Protein AF-A0A1I8CRT1-F1 (afdb_monomer_lite)

Secondary structure (DSSP, 8-state):
-----STHHHHHHHHHHHHTS-S----GGGHHHHHHHHHHHHHHHHHHHHHHHHHHHHHHHHHTSHHHHTS---HHHHHHHHHHHHHHHHHHHHHHHHHHT-HHHHHHHHHHHHHHHHHHHHHHHHHHHHHHHHTT-TT-S-SSTTHHHHHHHHHHHHHHHHHHHHHHHHHHHHHHHHHHHHHHHHHHHHHHHHHHH-S-----S--SSS----

Radius of gyration: 24.64 Å; chains: 1; bounding box: 60×42×70 Å

Structure (mmCIF, N/CA/C/O backbone):
data_AF-A0A1I8CRT1-F1
#
_entry.id   AF-A0A1I8CRT1-F1
#
loop_
_atom_site.group_PDB
_atom_site.id
_atom_site.type_symbol
_atom_site.label_atom_id
_atom_site.label_alt_id
_atom_site.label_comp_id
_atom_site.label_asym_id
_atom_site.label_entity_id
_atom_site.label_seq_id
_atom_site.pdbx_PDB_ins_code
_atom_site.Cartn_x
_atom_site.Cartn_y
_atom_site.Cartn_z
_atom_site.occupancy
_atom_site.B_iso_or_equiv
_atom_site.auth_seq_id
_atom_site.auth_comp_id
_atom_site.auth_asym_id
_atom_site.auth_atom_id
_atom_site.pdbx_PDB_model_num
ATOM 1 N N . MET A 1 1 ? 36.245 15.015 -8.652 1.00 29.27 1 MET A N 1
ATOM 2 C CA . MET A 1 1 ? 36.338 14.157 -7.452 1.00 29.27 1 MET A CA 1
ATOM 3 C C . MET A 1 1 ? 34.921 13.950 -6.938 1.00 29.27 1 MET A C 1
ATOM 5 O O . MET A 1 1 ? 34.422 14.784 -6.200 1.00 29.27 1 MET A O 1
ATOM 9 N N . TYR A 1 2 ? 34.223 12.929 -7.444 1.00 25.77 2 TYR A N 1
ATOM 10 C CA . TYR A 1 2 ? 32.850 12.626 -7.033 1.00 25.77 2 TYR A CA 1
ATOM 11 C C . TYR A 1 2 ? 32.890 11.513 -5.995 1.00 25.77 2 TYR A C 1
ATOM 13 O O . TYR A 1 2 ? 33.280 10.384 -6.282 1.00 25.77 2 TYR A O 1
ATOM 21 N N . ILE A 1 3 ? 32.545 11.889 -4.770 1.00 28.19 3 ILE A N 1
ATOM 22 C CA . ILE A 1 3 ? 32.388 10.999 -3.629 1.00 28.19 3 ILE A CA 1
ATOM 23 C C . ILE A 1 3 ? 31.093 10.217 -3.865 1.00 28.19 3 ILE A C 1
ATOM 25 O O . ILE A 1 3 ? 30.014 10.802 -3.870 1.00 28.19 3 ILE A O 1
ATOM 29 N N . TYR A 1 4 ? 31.204 8.908 -4.081 1.00 29.92 4 TYR A N 1
ATOM 30 C CA . TYR A 1 4 ? 30.101 7.960 -3.934 1.00 29.92 4 TYR A CA 1
ATOM 31 C C . TYR A 1 4 ? 30.079 7.485 -2.477 1.00 29.92 4 TYR A C 1
ATOM 33 O O . TYR A 1 4 ? 31.014 6.790 -2.077 1.00 29.92 4 TYR A O 1
ATOM 41 N N . PRO A 1 5 ? 29.035 7.767 -1.680 1.00 37.03 5 PRO A N 1
ATOM 42 C CA . PRO A 1 5 ? 28.801 7.011 -0.466 1.00 37.03 5 PRO A CA 1
ATOM 43 C C . PRO A 1 5 ? 27.551 6.127 -0.607 1.00 37.03 5 PRO A C 1
ATOM 45 O O . PRO A 1 5 ? 26.499 6.553 -1.075 1.00 37.03 5 PRO A O 1
ATOM 48 N N . SER A 1 6 ? 27.663 4.891 -0.116 1.00 36.97 6 SER A N 1
ATOM 49 C CA . SER A 1 6 ? 26.568 4.045 0.405 1.00 36.97 6 SER A CA 1
ATOM 50 C C . SER A 1 6 ? 25.668 3.202 -0.524 1.00 36.97 6 SER A C 1
ATOM 52 O O . SER A 1 6 ? 24.830 2.471 -0.004 1.00 36.97 6 SER A O 1
ATOM 54 N N . SER A 1 7 ? 25.864 3.158 -1.849 1.00 45.03 7 SER A N 1
ATOM 55 C CA . SER A 1 7 ? 25.014 2.327 -2.748 1.00 45.03 7 SER A CA 1
ATOM 56 C C . SER A 1 7 ? 25.369 0.824 -2.797 1.00 45.03 7 SER A C 1
ATOM 58 O O . SER A 1 7 ? 24.650 0.021 -3.391 1.00 45.03 7 SER A O 1
ATOM 60 N N . ASN A 1 8 ? 26.464 0.390 -2.165 1.00 45.38 8 ASN A N 1
ATOM 61 C CA . ASN A 1 8 ? 26.972 -0.971 -2.384 1.00 45.38 8 ASN A CA 1
ATOM 62 C C . ASN A 1 8 ? 26.044 -2.079 -1.873 1.00 45.38 8 ASN A C 1
ATOM 64 O O . ASN A 1 8 ? 26.021 -3.138 -2.482 1.00 45.38 8 ASN A O 1
ATOM 68 N N . TYR A 1 9 ? 25.233 -1.855 -0.836 1.00 46.22 9 TYR A N 1
ATOM 69 C CA . TYR A 1 9 ? 24.324 -2.895 -0.331 1.00 46.22 9 TYR A CA 1
ATOM 70 C C . TYR A 1 9 ? 23.076 -3.070 -1.196 1.00 46.22 9 TYR A C 1
ATOM 72 O O . TYR A 1 9 ? 22.629 -4.195 -1.398 1.00 46.22 9 TYR A O 1
ATOM 80 N N . ALA A 1 10 ? 22.543 -1.978 -1.753 1.00 44.28 10 ALA A N 1
ATOM 81 C CA . ALA A 1 10 ? 21.442 -2.048 -2.710 1.00 44.28 10 ALA A CA 1
ATOM 82 C C . ALA A 1 10 ? 21.916 -2.696 -4.015 1.00 44.28 10 ALA A C 1
ATOM 84 O O . ALA A 1 10 ? 21.239 -3.572 -4.544 1.00 44.28 10 ALA A O 1
ATOM 85 N N . LEU A 1 11 ? 23.116 -2.333 -4.485 1.00 46.12 11 LEU A N 1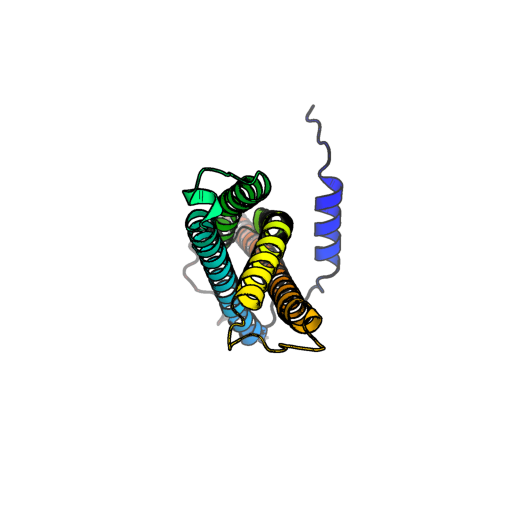
ATOM 86 C CA . LEU A 1 11 ? 23.714 -2.936 -5.671 1.00 46.12 11 LEU A CA 1
ATOM 87 C C . LEU A 1 11 ? 24.038 -4.421 -5.450 1.00 46.12 11 LEU A C 1
ATOM 89 O O . LEU A 1 11 ? 23.746 -5.222 -6.325 1.00 46.12 11 LEU A O 1
ATOM 93 N N . LEU A 1 12 ? 24.566 -4.813 -4.283 1.00 43.12 12 LEU A N 1
ATOM 94 C CA . LEU A 1 12 ? 24.812 -6.221 -3.941 1.00 43.12 12 LEU A CA 1
ATOM 95 C C . LEU A 1 12 ? 23.521 -7.020 -3.787 1.00 43.12 12 LEU A C 1
ATOM 97 O O . LEU A 1 12 ? 23.471 -8.153 -4.247 1.00 43.12 12 LEU A O 1
ATOM 101 N N . PHE A 1 13 ? 22.475 -6.451 -3.184 1.00 51.22 13 PHE A N 1
ATOM 102 C CA . PHE A 1 13 ? 21.172 -7.108 -3.102 1.00 51.22 13 PHE A CA 1
ATOM 103 C C . PHE A 1 13 ? 20.556 -7.276 -4.495 1.00 51.22 13 PHE A C 1
ATOM 105 O O . PHE A 1 13 ? 20.088 -8.361 -4.825 1.00 51.22 13 PHE A O 1
ATOM 112 N N . HIS A 1 14 ? 20.638 -6.251 -5.350 1.00 47.16 14 HIS A N 1
ATOM 113 C CA . HIS A 1 14 ? 20.218 -6.332 -6.749 1.00 47.16 14 HIS A CA 1
ATOM 114 C C . HIS A 1 14 ? 21.045 -7.348 -7.546 1.00 47.16 14 HIS A C 1
ATOM 116 O O . HIS A 1 14 ? 20.462 -8.137 -8.282 1.00 47.16 14 HIS A O 1
ATOM 122 N N . LEU A 1 15 ? 22.369 -7.380 -7.372 1.00 44.66 15 LEU A N 1
ATOM 123 C CA . LEU A 1 15 ? 23.277 -8.320 -8.038 1.00 44.66 15 LEU A CA 1
ATOM 124 C C . LEU A 1 15 ? 23.093 -9.760 -7.546 1.00 44.66 15 LEU A C 1
ATOM 126 O O . LEU A 1 15 ? 23.184 -10.679 -8.349 1.00 44.66 15 LEU A O 1
ATOM 130 N N . TYR A 1 16 ? 22.792 -9.964 -6.262 1.00 47.53 16 TYR A N 1
ATOM 131 C CA . TYR A 1 16 ? 22.467 -11.274 -5.695 1.00 47.53 16 TYR A CA 1
ATOM 132 C C . TYR A 1 16 ? 21.093 -11.770 -6.170 1.00 47.53 16 TYR A C 1
ATOM 134 O O . TYR A 1 16 ? 20.922 -12.945 -6.487 1.00 47.53 16 TYR A O 1
ATOM 142 N N . LEU A 1 17 ? 20.113 -10.868 -6.300 1.00 49.22 17 LEU A N 1
ATOM 143 C CA . LEU A 1 17 ? 18.826 -11.198 -6.913 1.00 49.22 17 LEU A CA 1
ATOM 144 C C . LEU A 1 17 ? 19.001 -11.552 -8.400 1.00 49.22 17 LEU A C 1
ATOM 146 O O . LEU A 1 17 ? 18.435 -12.541 -8.861 1.00 49.22 17 LEU A O 1
ATOM 150 N N . LEU A 1 18 ? 19.815 -10.779 -9.127 1.00 47.22 18 LEU A N 1
ATOM 151 C CA . LEU A 1 18 ? 20.149 -10.984 -10.541 1.00 47.22 18 LEU A CA 1
ATOM 152 C C . LEU A 1 18 ? 20.939 -12.276 -10.779 1.00 47.22 18 LEU A C 1
ATOM 154 O O . LEU A 1 18 ? 20.658 -12.971 -11.747 1.00 47.22 18 LEU A O 1
ATOM 158 N N . SER A 1 19 ? 21.872 -12.646 -9.898 1.00 43.72 19 SER A N 1
ATOM 159 C CA . SER A 1 19 ? 22.638 -13.895 -10.025 1.00 43.72 19 SER A CA 1
ATOM 160 C C . SER A 1 19 ? 21.815 -15.146 -9.705 1.00 43.72 19 SER A C 1
ATOM 162 O O . SER A 1 19 ? 22.172 -16.243 -10.132 1.00 43.72 19 SER A O 1
ATOM 164 N N . SER A 1 20 ? 20.695 -14.990 -8.990 1.00 42.91 20 SER A N 1
ATOM 165 C CA . SER A 1 20 ? 19.732 -16.067 -8.727 1.00 42.91 20 SER A CA 1
ATOM 166 C C . SER A 1 20 ? 18.713 -16.284 -9.853 1.00 42.91 20 SER A C 1
ATOM 168 O O . SER A 1 20 ? 17.964 -17.262 -9.818 1.00 42.91 20 SER A O 1
ATOM 170 N N . LEU A 1 21 ? 18.666 -15.396 -10.854 1.00 44.34 21 LEU A N 1
ATOM 171 C CA . LEU A 1 21 ? 17.813 -15.552 -12.029 1.00 44.34 21 LEU A CA 1
ATOM 172 C C . LEU A 1 21 ? 18.531 -16.462 -13.040 1.00 44.34 21 LEU A C 1
ATOM 174 O O . LEU A 1 21 ? 19.519 -16.041 -13.639 1.00 44.34 21 LEU A O 1
ATOM 178 N N . PRO A 1 22 ? 18.082 -17.714 -13.254 1.00 39.41 22 PRO A N 1
ATOM 179 C CA . PRO A 1 22 ? 18.688 -18.569 -14.266 1.00 39.41 22 PRO A CA 1
ATOM 180 C C . PRO A 1 22 ? 18.579 -17.906 -15.648 1.00 39.41 22 PRO A C 1
ATOM 182 O O . PRO A 1 22 ? 17.508 -17.422 -16.012 1.00 39.41 22 PRO A O 1
ATOM 185 N N . ASN A 1 23 ? 19.682 -17.943 -16.409 1.00 42.12 23 ASN A N 1
ATOM 186 C CA . ASN A 1 23 ? 19.927 -17.409 -17.766 1.00 42.12 23 ASN A CA 1
ATOM 187 C C . ASN A 1 23 ? 18.976 -17.920 -18.886 1.00 42.12 23 ASN A C 1
ATOM 189 O O . ASN A 1 23 ? 19.380 -18.092 -20.032 1.00 42.12 23 ASN A O 1
ATOM 193 N N . ARG A 1 24 ? 17.704 -18.199 -18.595 1.00 42.28 24 ARG A N 1
ATOM 194 C CA . ARG A 1 24 ? 16.663 -18.556 -19.571 1.00 42.28 24 ARG A CA 1
ATOM 195 C C . ARG A 1 24 ? 15.579 -17.490 -19.562 1.00 42.28 24 ARG A C 1
ATOM 197 O O . ARG A 1 24 ? 14.461 -17.700 -19.092 1.00 42.28 24 ARG A O 1
ATOM 204 N N . VAL A 1 25 ? 15.941 -16.313 -20.049 1.00 48.41 25 VAL A N 1
ATOM 205 C CA . VAL A 1 25 ? 15.022 -15.192 -20.208 1.00 48.41 25 VAL A CA 1
ATOM 206 C C . VAL A 1 25 ? 14.430 -15.295 -21.615 1.00 48.41 25 VAL A C 1
ATOM 208 O O . VAL A 1 25 ? 15.125 -15.095 -22.598 1.00 48.41 25 VAL A O 1
ATOM 211 N N . PHE A 1 26 ? 13.143 -15.650 -21.670 1.00 43.75 26 PHE A N 1
ATOM 212 C CA . PHE A 1 26 ? 12.267 -15.733 -22.853 1.00 43.75 26 PHE A CA 1
ATOM 213 C C . PHE A 1 26 ? 12.244 -17.042 -23.666 1.00 43.75 26 PHE A C 1
ATOM 215 O O . PHE A 1 26 ? 12.871 -17.182 -24.706 1.00 43.75 26 PHE A O 1
ATOM 222 N N . ASP A 1 27 ? 11.405 -17.982 -23.205 1.00 37.97 27 ASP A N 1
ATOM 223 C CA . ASP A 1 27 ? 10.897 -19.125 -23.979 1.00 37.97 27 ASP A CA 1
ATOM 224 C C . ASP A 1 27 ? 9.387 -18.930 -24.240 1.00 37.97 27 ASP A C 1
ATOM 226 O O . ASP A 1 27 ? 8.619 -18.651 -23.319 1.00 37.97 27 ASP A O 1
ATOM 230 N N . SER A 1 28 ? 8.950 -19.094 -25.490 1.00 37.28 28 SER A N 1
ATOM 231 C CA . SER A 1 28 ? 7.583 -18.889 -26.016 1.00 37.28 28 SER A CA 1
ATOM 232 C C . SER A 1 28 ? 6.450 -19.648 -25.292 1.00 37.28 28 SER A C 1
ATOM 234 O O . SER A 1 28 ? 5.273 -19.332 -25.461 1.00 37.28 28 SER A O 1
ATOM 236 N N . ARG A 1 29 ? 6.769 -20.571 -24.373 1.00 42.97 29 ARG A N 1
ATOM 237 C CA . ARG A 1 29 ? 5.817 -21.127 -23.381 1.00 42.97 29 ARG A CA 1
ATOM 238 C C . ARG A 1 29 ? 5.317 -20.088 -22.350 1.00 42.97 29 ARG A C 1
ATOM 240 O O . ARG A 1 29 ? 4.439 -20.380 -21.534 1.00 42.97 29 ARG A O 1
ATOM 247 N N . GLN A 1 30 ? 5.841 -18.863 -22.399 1.00 43.78 30 GLN A N 1
ATOM 248 C CA . GLN A 1 30 ? 5.571 -17.716 -21.526 1.00 43.78 30 GLN A CA 1
ATOM 249 C C . GLN A 1 30 ? 4.219 -17.000 -21.692 1.00 43.78 30 GLN A C 1
ATOM 251 O O . GLN A 1 30 ? 3.974 -16.030 -20.969 1.00 43.78 30 GLN A O 1
ATOM 256 N N . HIS A 1 31 ? 3.275 -17.488 -22.503 1.00 35.19 31 HIS A N 1
ATOM 257 C CA . HIS A 1 31 ? 1.899 -16.960 -22.459 1.00 35.19 31 HIS A CA 1
ATOM 258 C C . HIS A 1 31 ? 1.262 -17.057 -21.053 1.00 35.19 31 HIS A C 1
ATOM 260 O O . HIS A 1 31 ? 0.459 -16.202 -20.681 1.00 35.19 31 HIS A O 1
ATOM 266 N N . ARG A 1 32 ? 1.699 -18.010 -20.210 1.00 39.03 32 ARG A N 1
ATOM 267 C CA . ARG A 1 32 ? 1.311 -18.079 -18.783 1.00 39.03 32 ARG A CA 1
ATOM 268 C C . ARG A 1 32 ? 1.973 -17.003 -17.913 1.00 39.03 32 ARG A C 1
ATOM 270 O O . ARG A 1 32 ? 1.379 -16.575 -16.926 1.00 39.03 32 ARG A O 1
ATOM 277 N N . CYS A 1 33 ? 3.172 -16.537 -18.275 1.00 46.66 33 CYS A N 1
ATOM 278 C CA . CYS A 1 33 ? 3.835 -15.436 -17.578 1.00 46.66 33 CYS A CA 1
ATOM 279 C C . CYS A 1 33 ? 3.100 -14.123 -17.824 1.00 46.66 33 CYS A C 1
ATOM 281 O O . CYS A 1 33 ? 2.793 -13.468 -16.841 1.00 46.66 33 CYS A O 1
ATOM 283 N N . CYS A 1 34 ? 2.728 -13.788 -19.068 1.00 46.06 34 CYS A N 1
ATOM 284 C CA . CYS A 1 34 ? 1.966 -12.570 -19.386 1.00 46.06 34 CYS A CA 1
ATOM 285 C C . CYS A 1 34 ? 0.591 -12.519 -18.695 1.00 46.06 34 CYS A C 1
ATOM 287 O O . CYS A 1 34 ? 0.170 -11.455 -18.244 1.00 46.06 34 CYS A O 1
ATOM 289 N N . PHE A 1 35 ? -0.088 -13.663 -18.549 1.00 47.81 35 PHE A N 1
ATOM 290 C CA . PHE A 1 35 ? -1.368 -13.734 -17.837 1.00 47.81 35 PHE A CA 1
ATOM 291 C C . PHE A 1 35 ? -1.193 -13.518 -16.328 1.00 47.81 35 PHE A C 1
ATOM 293 O O . PHE A 1 35 ? -1.848 -12.653 -15.752 1.00 47.81 35 PHE A O 1
ATOM 300 N N . ASN A 1 36 ? -0.219 -14.198 -15.708 1.00 53.72 36 ASN A N 1
ATOM 301 C CA . ASN A 1 36 ? 0.180 -13.937 -14.318 1.00 53.72 36 ASN A CA 1
ATOM 302 C C . ASN A 1 36 ? 0.656 -12.492 -14.105 1.00 53.72 36 ASN A C 1
ATOM 304 O O . ASN A 1 36 ? 0.608 -11.982 -12.990 1.00 53.72 36 ASN A O 1
ATOM 308 N N . LEU A 1 37 ? 1.109 -11.830 -15.166 1.00 53.50 37 LEU A N 1
ATOM 309 C CA . LEU A 1 37 ? 1.663 -10.491 -15.133 1.00 53.50 37 LEU A CA 1
ATOM 310 C C . LEU A 1 37 ? 0.615 -9.385 -15.120 1.00 53.50 37 LEU A C 1
ATOM 312 O O . LEU A 1 37 ? 0.663 -8.478 -14.290 1.00 53.50 37 LEU A O 1
ATOM 316 N N . ILE A 1 38 ? -0.334 -9.475 -16.053 1.00 59.19 38 ILE A N 1
ATOM 317 C CA . ILE A 1 38 ? -1.521 -8.628 -16.084 1.00 59.19 38 ILE A CA 1
ATOM 318 C C . ILE A 1 38 ? -2.261 -8.824 -14.761 1.00 59.19 38 ILE A C 1
ATOM 320 O O . ILE A 1 38 ? -2.653 -7.848 -14.133 1.00 59.19 38 ILE A O 1
ATOM 324 N N . HIS A 1 39 ? -2.314 -10.060 -14.263 1.00 65.56 39 HIS A N 1
ATOM 325 C CA . HIS A 1 39 ? -2.902 -10.382 -12.972 1.00 65.56 39 HIS A CA 1
ATOM 326 C C . HIS A 1 39 ? -2.120 -9.819 -11.774 1.00 65.56 39 HIS A C 1
ATOM 328 O O . HIS A 1 39 ? -2.737 -9.333 -10.834 1.00 65.56 39 HIS A O 1
ATOM 334 N N . ALA A 1 40 ? -0.783 -9.827 -11.785 1.00 65.12 40 ALA A N 1
ATOM 335 C CA . ALA A 1 40 ? 0.023 -9.247 -10.706 1.00 65.12 40 ALA A CA 1
ATOM 336 C C . ALA A 1 40 ? -0.066 -7.715 -10.687 1.00 65.12 40 ALA A C 1
ATOM 338 O O . ALA A 1 40 ? -0.217 -7.121 -9.622 1.00 65.12 40 ALA A O 1
ATOM 339 N N . LYS A 1 41 ? -0.046 -7.069 -11.861 1.00 72.19 41 LYS A N 1
ATOM 340 C CA . LYS A 1 41 ? -0.211 -5.615 -11.979 1.00 72.19 41 LYS A CA 1
ATOM 341 C C . LYS A 1 41 ? -1.624 -5.186 -11.588 1.00 72.19 41 LYS A C 1
ATOM 343 O O . LYS A 1 41 ? -1.758 -4.300 -10.753 1.00 72.19 41 LYS A O 1
ATOM 348 N N . ILE A 1 42 ? -2.662 -5.817 -12.145 1.00 76.00 42 ILE A N 1
ATOM 349 C CA . ILE A 1 42 ? -4.063 -5.557 -11.770 1.00 76.00 42 ILE A CA 1
ATOM 350 C C . ILE A 1 42 ? -4.265 -5.858 -10.287 1.00 76.00 42 ILE A C 1
ATOM 352 O O . ILE A 1 42 ? -4.830 -5.034 -9.580 1.00 76.00 42 ILE A O 1
ATOM 356 N N . GLY A 1 43 ? -3.745 -6.984 -9.799 1.00 72.75 43 GLY A N 1
ATOM 357 C CA . GLY A 1 43 ? -3.817 -7.373 -8.395 1.00 72.75 43 GLY A CA 1
ATOM 358 C C . GLY A 1 43 ? -3.189 -6.331 -7.479 1.00 72.75 43 GLY A C 1
ATOM 359 O O . GLY A 1 43 ? -3.814 -5.918 -6.513 1.00 72.75 43 GLY A O 1
ATOM 360 N N . LEU A 1 44 ? -2.005 -5.819 -7.816 1.00 77.19 44 LEU A N 1
ATOM 361 C CA . LEU A 1 44 ? -1.343 -4.797 -7.014 1.00 77.19 44 LEU A CA 1
ATOM 362 C C . LEU A 1 44 ? -2.025 -3.420 -7.122 1.00 77.19 44 LEU A C 1
ATOM 364 O O . LEU A 1 44 ? -2.066 -2.690 -6.135 1.00 77.19 44 LEU A O 1
ATOM 368 N N . PHE A 1 45 ? -2.625 -3.090 -8.271 1.00 80.44 45 PHE A N 1
ATOM 369 C CA . PHE A 1 45 ? -3.520 -1.935 -8.413 1.00 80.44 45 PHE A CA 1
ATOM 370 C C . PHE A 1 45 ? -4.748 -2.068 -7.502 1.00 80.44 45 PHE A C 1
ATOM 372 O O . PHE A 1 45 ? -5.071 -1.129 -6.782 1.00 80.44 45 PHE A O 1
ATOM 379 N N . VAL A 1 46 ? -5.398 -3.236 -7.488 1.00 79.56 46 VAL A N 1
ATOM 380 C CA . VAL A 1 46 ? -6.538 -3.537 -6.610 1.00 79.56 46 VAL A CA 1
ATOM 381 C C . VAL A 1 46 ? -6.119 -3.472 -5.143 1.00 79.56 46 VAL A C 1
ATOM 383 O O . VAL A 1 46 ? -6.803 -2.826 -4.357 1.00 79.56 46 VAL A O 1
ATOM 386 N N . CYS A 1 47 ? -4.976 -4.053 -4.767 1.00 80.12 47 CYS A N 1
ATOM 387 C CA . CYS A 1 47 ? -4.439 -3.947 -3.410 1.00 80.12 47 CYS A CA 1
ATOM 388 C C . CYS A 1 47 ? -4.169 -2.490 -3.016 1.00 80.12 47 CYS A C 1
ATOM 390 O O . CYS A 1 47 ? -4.537 -2.083 -1.919 1.00 80.12 47 CYS A O 1
ATOM 392 N N . GLY A 1 48 ? -3.582 -1.687 -3.908 1.00 80.06 48 GLY A N 1
ATOM 393 C CA . GLY A 1 48 ? -3.417 -0.247 -3.698 1.00 80.06 48 GLY A CA 1
ATOM 394 C C . GLY A 1 48 ? -4.753 0.467 -3.480 1.00 80.06 48 GLY A C 1
ATOM 395 O O . GLY A 1 48 ? -4.855 1.310 -2.590 1.00 80.06 48 GLY A O 1
ATOM 396 N N . THR A 1 49 ? -5.794 0.072 -4.219 1.00 81.19 49 THR A N 1
ATOM 397 C CA . THR A 1 49 ? -7.142 0.648 -4.093 1.00 81.19 49 THR A CA 1
ATOM 398 C C . THR A 1 49 ? -7.759 0.281 -2.757 1.00 81.19 49 THR A C 1
ATOM 400 O O . THR A 1 49 ? -8.332 1.140 -2.092 1.00 81.19 49 THR A O 1
ATOM 403 N N . LEU A 1 50 ? -7.622 -0.974 -2.335 1.00 82.06 50 LEU A N 1
ATOM 404 C CA . LEU A 1 50 ? -8.108 -1.441 -1.040 1.00 82.06 50 LEU A CA 1
ATOM 405 C C . LEU A 1 50 ? -7.391 -0.732 0.112 1.00 82.06 50 LEU A C 1
ATOM 407 O O . LEU A 1 50 ? -8.058 -0.270 1.032 1.00 82.06 50 LEU A O 1
ATOM 411 N N . LEU A 1 51 ? -6.067 -0.559 0.026 1.00 82.44 51 LEU A N 1
ATOM 412 C CA . LEU A 1 51 ? -5.295 0.214 1.003 1.00 82.44 51 LEU A CA 1
ATOM 413 C C . LEU A 1 51 ? -5.764 1.670 1.064 1.00 82.44 51 LEU A C 1
ATOM 415 O O . LEU A 1 51 ? -5.937 2.210 2.153 1.00 82.44 51 LEU A O 1
ATOM 419 N N . PHE A 1 52 ? -6.017 2.300 -0.085 1.00 84.56 52 PHE A N 1
ATOM 420 C CA . PHE A 1 52 ? -6.566 3.654 -0.127 1.00 84.56 52 PHE A CA 1
ATOM 421 C C . PHE A 1 52 ? -7.921 3.732 0.588 1.00 84.56 52 PHE A C 1
ATOM 423 O O . PHE A 1 52 ? -8.090 4.556 1.484 1.00 84.56 52 PHE A O 1
ATOM 430 N N . HIS A 1 53 ? -8.854 2.829 0.266 1.00 83.88 53 HIS A N 1
ATOM 431 C CA . HIS A 1 53 ? -10.168 2.784 0.914 1.00 83.88 53 HIS A CA 1
ATOM 432 C C . HIS A 1 53 ? -10.055 2.538 2.420 1.00 83.88 53 HIS A C 1
ATOM 434 O O . HIS A 1 53 ? -10.725 3.210 3.196 1.00 83.88 53 HIS A O 1
ATOM 440 N N . GLN A 1 54 ? -9.185 1.623 2.846 1.00 85.38 54 GLN A N 1
ATOM 441 C CA . GLN A 1 54 ? -8.925 1.345 4.256 1.00 85.38 54 GLN A CA 1
ATOM 442 C C . GLN A 1 54 ? -8.421 2.588 4.998 1.00 85.38 54 GLN A C 1
ATOM 444 O O . GLN A 1 54 ? -8.894 2.875 6.098 1.00 85.38 54 GLN A O 1
ATOM 449 N N . ILE A 1 55 ? -7.502 3.353 4.400 1.00 84.00 55 ILE A N 1
ATOM 450 C CA . ILE A 1 55 ? -7.008 4.603 4.985 1.00 84.00 55 ILE A CA 1
ATOM 451 C C . ILE A 1 55 ? -8.145 5.621 5.087 1.00 84.00 55 ILE A C 1
ATOM 453 O O . ILE A 1 55 ? -8.366 6.171 6.164 1.00 84.00 55 ILE A O 1
ATOM 457 N N . THR A 1 56 ? -8.888 5.861 4.003 1.00 83.75 56 THR A N 1
ATOM 458 C CA . THR A 1 56 ? -9.964 6.863 3.978 1.00 83.75 56 THR A CA 1
ATOM 459 C C . THR A 1 56 ? -11.085 6.514 4.954 1.00 83.75 56 THR A C 1
ATOM 461 O O . THR A 1 56 ? -11.474 7.357 5.759 1.00 83.75 56 THR A O 1
ATOM 464 N N . ILE A 1 57 ? -11.571 5.270 4.936 1.00 85.94 57 ILE A N 1
ATOM 465 C CA . ILE A 1 57 ? -12.616 4.792 5.852 1.00 85.94 57 ILE A CA 1
ATOM 466 C C . ILE A 1 57 ? -12.111 4.840 7.295 1.00 85.94 57 ILE A C 1
ATOM 468 O O . ILE A 1 57 ? -12.833 5.308 8.170 1.00 85.94 57 ILE A O 1
ATOM 472 N N . GLY A 1 58 ? -10.867 4.420 7.546 1.00 81.81 58 GLY A N 1
ATOM 473 C CA . GLY A 1 58 ? -10.263 4.463 8.876 1.00 81.81 58 GLY A CA 1
ATOM 474 C C . GLY A 1 58 ? -10.167 5.883 9.433 1.00 81.81 58 GLY A C 1
ATOM 475 O O . GLY A 1 58 ? -10.532 6.113 10.582 1.00 81.81 58 GLY A O 1
ATOM 476 N N . VAL A 1 59 ? -9.738 6.853 8.620 1.00 83.94 59 VAL A N 1
ATOM 477 C CA . VAL A 1 59 ? -9.691 8.271 9.013 1.00 83.94 59 VAL A CA 1
ATOM 478 C C . VAL A 1 59 ? -11.094 8.808 9.296 1.00 83.94 59 VAL A C 1
ATOM 480 O O . VAL A 1 59 ? -11.307 9.401 10.350 1.00 83.94 59 VAL A O 1
ATOM 483 N N . LEU A 1 60 ? -12.059 8.571 8.401 1.00 85.06 60 LEU A N 1
ATOM 484 C CA . LEU A 1 60 ? -13.442 9.027 8.585 1.00 85.06 60 LEU A CA 1
ATOM 485 C C . LEU A 1 60 ? -14.080 8.428 9.844 1.00 85.06 60 LEU A C 1
ATOM 487 O O . LEU A 1 60 ? -14.739 9.139 10.600 1.00 85.06 60 LEU A O 1
ATOM 491 N N . TRP A 1 61 ? -13.851 7.139 10.095 1.00 84.81 61 TRP A N 1
ATOM 492 C CA . TRP A 1 61 ? -14.339 6.461 11.291 1.00 84.81 61 TRP A CA 1
ATOM 493 C C . TRP A 1 61 ? -13.716 7.043 12.564 1.00 84.81 61 TRP A C 1
ATOM 495 O O . TRP A 1 61 ? -14.449 7.357 13.497 1.00 84.81 61 TRP A O 1
ATOM 505 N N . LEU A 1 62 ? -12.395 7.267 12.589 1.00 82.44 62 LEU A N 1
ATOM 506 C CA . LEU A 1 62 ? -11.700 7.859 13.741 1.00 82.44 62 LEU A CA 1
ATOM 507 C C . LEU A 1 62 ? -12.156 9.294 14.038 1.00 82.44 62 LEU A C 1
ATOM 509 O O . LEU A 1 62 ? -12.259 9.661 15.205 1.00 82.44 62 LEU A O 1
ATOM 513 N N . ILE A 1 63 ? -12.451 10.095 13.010 1.00 82.88 63 ILE A N 1
ATOM 514 C CA . ILE A 1 63 ? -12.965 11.465 13.174 1.00 82.88 63 ILE A CA 1
ATOM 515 C C . ILE A 1 63 ? -14.399 11.459 13.724 1.00 82.88 63 ILE A C 1
ATOM 517 O O . ILE A 1 63 ? -14.759 12.336 14.503 1.00 82.88 63 ILE A O 1
ATOM 521 N N . ASN A 1 64 ? -15.215 10.468 13.354 1.00 80.81 64 ASN A N 1
ATOM 522 C CA . ASN A 1 64 ? -16.605 10.355 13.804 1.00 80.81 64 ASN A CA 1
ATOM 523 C C . ASN A 1 64 ? -16.754 9.731 15.209 1.00 80.81 64 ASN A C 1
ATOM 525 O O . ASN A 1 64 ? -17.866 9.552 15.705 1.00 80.81 64 ASN A O 1
ATOM 529 N N . GLN A 1 65 ? -15.648 9.368 15.862 1.00 74.69 65 GLN A N 1
ATOM 530 C CA . GLN A 1 65 ? -15.683 8.828 17.217 1.00 74.69 65 GLN A CA 1
ATOM 531 C C . GLN A 1 65 ? -16.087 9.902 18.233 1.00 74.69 65 GLN A C 1
ATOM 533 O O . GLN A 1 65 ? -15.631 11.046 18.176 1.00 74.69 65 GLN A O 1
ATOM 538 N N . LYS A 1 66 ? -16.911 9.519 19.218 1.00 63.94 66 LYS A N 1
ATOM 539 C CA . LYS A 1 66 ? -17.433 10.434 20.256 1.00 63.94 66 LYS A CA 1
ATOM 540 C C . LYS A 1 66 ? -16.324 11.144 21.039 1.00 63.94 66 LYS A C 1
ATOM 542 O O . LYS A 1 66 ? -16.501 12.277 21.472 1.00 63.94 66 LYS A O 1
ATOM 547 N N . GLU A 1 67 ? -15.170 10.501 21.181 1.00 60.12 67 GLU A N 1
ATOM 548 C CA . GLU A 1 67 ? -13.973 11.069 21.814 1.00 60.12 67 GLU A CA 1
ATOM 549 C C . GLU A 1 67 ? -13.401 12.266 21.040 1.00 60.12 67 GLU A C 1
ATOM 551 O O . GLU A 1 67 ? -12.859 13.188 21.642 1.00 60.12 67 GLU A O 1
ATOM 556 N N . PHE A 1 68 ? -13.564 12.298 19.714 1.00 59.69 68 PHE A N 1
ATOM 557 C CA . PHE A 1 68 ? -13.180 13.445 18.895 1.00 59.69 68 PHE A CA 1
ATOM 558 C C . PHE A 1 68 ? -14.223 14.571 18.980 1.00 59.69 68 PHE A C 1
ATOM 560 O O . PHE A 1 68 ? -13.857 15.743 19.039 1.00 59.69 68 PHE A O 1
ATOM 567 N N . GLY A 1 69 ? -15.513 14.219 19.048 1.00 58.53 69 GLY A N 1
ATOM 568 C CA . GLY A 1 69 ? -16.627 15.173 19.146 1.00 58.53 69 GLY A CA 1
ATOM 569 C C . GLY A 1 69 ? -16.781 15.859 20.511 1.00 58.53 69 GLY A C 1
ATOM 570 O O . GLY A 1 69 ? -17.251 16.990 20.571 1.00 58.53 69 GLY A O 1
ATOM 571 N N . ASN A 1 70 ? -16.346 15.218 21.601 1.00 60.19 70 ASN A N 1
ATOM 572 C CA . ASN A 1 70 ? -16.493 15.740 22.966 1.00 60.19 70 ASN A CA 1
ATOM 573 C C . ASN A 1 70 ? -15.286 16.568 23.460 1.00 60.19 70 ASN A C 1
ATOM 575 O O . ASN A 1 70 ? -15.210 16.885 24.645 1.00 60.19 70 ASN A O 1
ATOM 579 N N . GLY A 1 71 ? -14.313 16.888 22.596 1.00 57.94 71 GLY A N 1
ATOM 580 C CA . GLY A 1 71 ? -13.150 17.729 22.932 1.00 57.94 71 GLY A CA 1
ATOM 581 C C . GLY A 1 71 ? -12.088 17.077 23.833 1.00 57.94 71 GLY A C 1
ATOM 582 O O . GLY A 1 71 ? -11.019 17.650 24.037 1.00 57.94 71 GLY A O 1
ATOM 583 N N . HIS A 1 72 ? -12.326 15.859 24.332 1.00 59.56 72 HIS A N 1
ATOM 584 C CA . HIS A 1 72 ? -11.326 15.035 25.015 1.00 59.56 72 HIS A CA 1
ATOM 585 C C . HIS A 1 72 ? -10.482 14.272 23.990 1.00 59.56 72 HIS A C 1
ATOM 587 O O . HIS A 1 72 ? -10.603 13.060 23.806 1.00 59.56 72 HIS A O 1
ATOM 593 N N . HIS A 1 73 ? -9.605 15.002 23.305 1.00 63.38 73 HIS A N 1
ATOM 594 C CA . HIS A 1 73 ? -8.717 14.406 22.320 1.00 63.38 73 HIS A CA 1
ATOM 595 C C . HIS A 1 73 ? -7.686 13.499 22.998 1.00 63.38 73 HIS A C 1
ATOM 597 O O . HIS A 1 73 ? -6.695 13.958 23.567 1.00 63.38 73 HIS A O 1
ATOM 603 N N . SER A 1 74 ? -7.894 12.187 22.908 1.00 75.69 74 SER A N 1
ATOM 604 C CA . SER A 1 74 ? -6.839 11.230 23.223 1.00 75.69 74 SER A CA 1
ATOM 605 C C . SER A 1 74 ? -5.702 11.407 22.215 1.00 75.69 74 SER A C 1
ATOM 607 O O . SER A 1 74 ? -5.898 11.234 21.007 1.00 75.69 74 SER A O 1
ATOM 609 N N . TRP A 1 75 ? -4.503 11.733 22.707 1.00 79.81 75 TRP A N 1
ATOM 610 C CA . TRP A 1 75 ? -3.282 11.852 21.900 1.00 79.81 75 TRP A CA 1
ATOM 611 C C . TRP A 1 75 ? -3.052 10.634 20.999 1.00 79.81 75 TRP A C 1
ATOM 613 O O . TRP A 1 75 ? -2.538 10.766 19.890 1.00 79.81 75 TRP A O 1
ATOM 623 N N . THR A 1 76 ? -3.495 9.456 21.438 1.00 82.75 76 THR A N 1
ATOM 624 C CA . THR A 1 76 ? -3.407 8.213 20.673 1.00 82.75 76 THR A CA 1
ATOM 625 C C . THR A 1 76 ? -4.234 8.259 19.386 1.00 82.75 76 THR A C 1
ATOM 627 O O . THR A 1 76 ? -3.758 7.819 18.346 1.00 82.75 76 THR A O 1
ATOM 630 N N . ILE A 1 77 ? -5.438 8.840 19.410 1.00 82.25 77 ILE A N 1
ATOM 631 C CA . ILE A 1 77 ? -6.307 8.944 18.224 1.00 82.25 77 ILE A CA 1
ATOM 632 C C . ILE A 1 77 ? -5.708 9.916 17.212 1.00 82.25 77 ILE A C 1
ATOM 634 O O . ILE A 1 77 ? -5.650 9.605 16.024 1.00 82.25 77 ILE A O 1
ATOM 638 N N . ILE A 1 78 ? -5.218 11.068 17.685 1.00 84.62 78 ILE A N 1
ATOM 639 C CA . ILE A 1 78 ? -4.548 12.059 16.833 1.00 84.62 78 ILE A CA 1
ATOM 640 C C . ILE A 1 78 ? -3.341 11.420 16.142 1.00 84.62 78 ILE A C 1
ATOM 642 O O . ILE A 1 78 ? -3.176 11.563 14.932 1.00 84.62 78 ILE A O 1
ATOM 646 N N . LEU A 1 79 ? -2.524 10.677 16.891 1.00 86.75 79 LEU A N 1
ATOM 647 C CA . LEU A 1 79 ? -1.344 10.001 16.362 1.00 86.75 79 LEU A CA 1
ATOM 648 C C . LEU A 1 79 ? -1.713 8.946 15.307 1.00 86.75 79 LEU A C 1
ATOM 650 O O . LEU A 1 79 ? -1.057 8.868 14.271 1.00 86.75 79 LEU A O 1
ATOM 654 N N . VAL A 1 80 ? -2.791 8.188 15.512 1.00 87.75 80 VAL A N 1
ATOM 655 C CA . VAL A 1 80 ? -3.265 7.189 14.539 1.00 87.75 80 VAL A CA 1
ATOM 656 C C . VAL A 1 80 ? -3.807 7.857 13.272 1.00 87.75 80 VAL A C 1
ATOM 658 O O . VAL A 1 80 ? -3.515 7.394 12.169 1.00 87.75 80 VAL A O 1
ATOM 661 N N . ILE A 1 81 ? -4.533 8.973 13.393 1.00 86.94 81 ILE A N 1
ATOM 662 C CA . ILE A 1 81 ? -4.967 9.773 12.236 1.00 86.94 81 ILE A CA 1
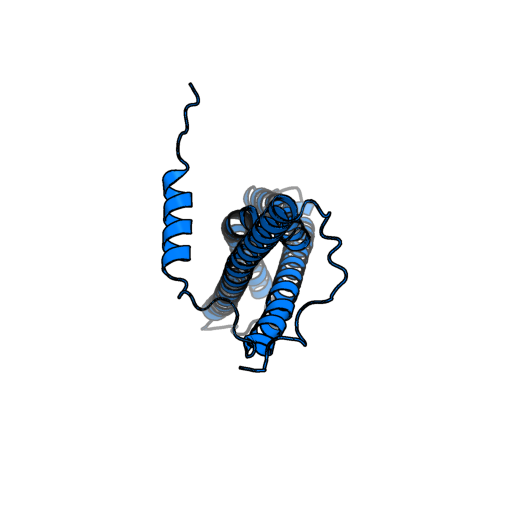ATOM 663 C C . ILE A 1 81 ? -3.747 10.321 11.484 1.00 86.94 81 ILE A C 1
ATOM 665 O O . ILE A 1 81 ? -3.689 10.227 10.259 1.00 86.94 81 ILE A O 1
ATOM 669 N N . ALA A 1 82 ? -2.746 10.842 12.194 1.00 88.50 82 ALA A N 1
ATOM 670 C CA . ALA A 1 82 ? -1.520 11.341 11.580 1.00 88.50 82 ALA A CA 1
ATOM 671 C C . ALA A 1 82 ? -0.773 10.230 10.823 1.00 88.50 82 ALA A C 1
ATOM 673 O O . ALA A 1 82 ? -0.367 10.440 9.680 1.00 88.50 82 ALA A O 1
ATOM 674 N N . MET A 1 83 ? -0.661 9.030 11.408 1.00 88.88 83 MET A N 1
ATOM 675 C CA . MET A 1 83 ? -0.094 7.858 10.731 1.00 88.88 83 MET A CA 1
ATOM 676 C C . MET A 1 83 ? -0.867 7.524 9.453 1.00 88.88 83 MET A C 1
ATOM 678 O O . MET A 1 83 ? -0.251 7.366 8.404 1.00 88.88 83 MET A O 1
ATOM 682 N N . ARG A 1 84 ? -2.204 7.493 9.503 1.00 88.94 84 ARG A N 1
ATOM 683 C CA . ARG A 1 84 ? -3.067 7.242 8.334 1.00 88.94 84 ARG A CA 1
ATOM 684 C C . ARG A 1 84 ? -2.860 8.267 7.220 1.00 88.94 84 ARG A C 1
ATOM 686 O O . ARG A 1 84 ? -2.743 7.897 6.056 1.00 88.94 84 ARG A O 1
ATOM 693 N N . VAL A 1 85 ? -2.787 9.551 7.561 1.00 88.06 85 VAL A N 1
ATOM 694 C CA . VAL A 1 85 ? -2.529 10.621 6.586 1.00 88.06 85 VAL A CA 1
ATOM 695 C C . VAL A 1 85 ? -1.137 10.467 5.972 1.00 88.06 85 VAL A C 1
ATOM 697 O O . VAL A 1 85 ? -0.985 10.615 4.760 1.00 88.06 85 VAL A O 1
ATOM 700 N N . LEU A 1 86 ? -0.136 10.091 6.772 1.00 89.44 86 LEU A N 1
ATOM 701 C CA . LEU A 1 86 ? 1.231 9.851 6.305 1.00 89.44 86 LEU A CA 1
ATOM 702 C C . LEU A 1 86 ? 1.344 8.639 5.359 1.00 89.44 86 LEU A C 1
ATOM 704 O O . LEU A 1 86 ? 2.270 8.583 4.553 1.00 89.44 86 LEU A O 1
ATOM 708 N N . GLN A 1 87 ? 0.390 7.703 5.395 1.00 89.44 87 GLN A N 1
ATOM 709 C CA . GLN A 1 87 ? 0.310 6.590 4.438 1.00 89.44 87 GLN A CA 1
ATOM 710 C C . GLN A 1 87 ? -0.169 7.021 3.041 1.00 89.44 87 GLN A C 1
ATOM 712 O O . GLN A 1 87 ? 0.161 6.368 2.050 1.00 89.44 87 GLN A O 1
ATOM 717 N N . LEU A 1 88 ? -0.945 8.107 2.922 1.00 87.81 88 LEU A N 1
ATOM 718 C CA . LEU A 1 88 ? -1.513 8.531 1.634 1.00 87.81 88 LEU A CA 1
ATOM 719 C C . LEU A 1 88 ? -0.431 8.835 0.581 1.00 87.81 88 LEU A C 1
ATOM 721 O O . LEU A 1 88 ? -0.540 8.303 -0.528 1.00 87.81 88 LEU A O 1
ATOM 725 N 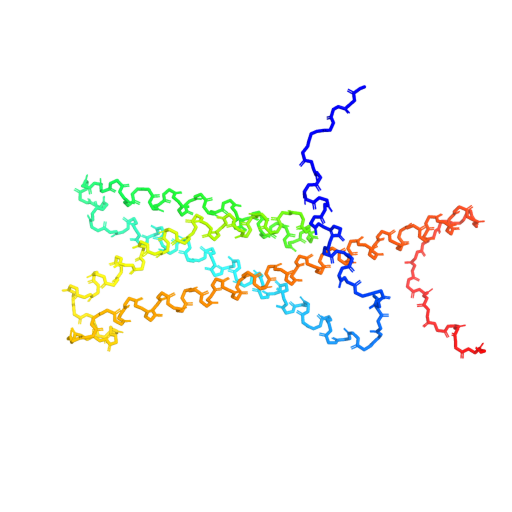N . PRO A 1 89 ? 0.640 9.600 0.889 1.00 88.56 89 PRO A N 1
ATOM 726 C CA . PRO A 1 89 ? 1.755 9.783 -0.036 1.00 88.56 89 PRO A CA 1
ATOM 727 C C . PRO A 1 89 ? 2.372 8.464 -0.505 1.00 88.56 89 PRO A C 1
ATOM 729 O O . PRO A 1 89 ? 2.662 8.318 -1.690 1.00 88.56 89 PRO A O 1
ATOM 732 N N . SER A 1 90 ? 2.537 7.484 0.389 1.00 88.12 90 SER A N 1
ATOM 733 C CA . SER A 1 90 ? 3.087 6.172 0.035 1.00 88.12 90 SER A CA 1
ATOM 734 C C . SER A 1 90 ? 2.180 5.436 -0.952 1.00 88.12 90 SER A C 1
ATOM 736 O O . SER A 1 90 ? 2.651 4.962 -1.982 1.00 88.12 90 SER A O 1
ATOM 738 N N . VAL A 1 91 ? 0.867 5.407 -0.723 1.00 87.06 91 VAL A N 1
ATOM 739 C CA . VAL A 1 91 ? -0.069 4.783 -1.672 1.00 87.06 91 VAL A CA 1
ATOM 740 C C . VAL A 1 91 ? -0.030 5.486 -3.035 1.00 87.06 91 VAL A C 1
ATOM 742 O O . VAL A 1 91 ? 0.069 4.816 -4.064 1.00 87.06 91 VAL A O 1
ATOM 745 N N . VAL A 1 92 ? -0.013 6.822 -3.067 1.00 87.44 92 VAL A N 1
ATOM 746 C CA . VAL A 1 92 ? 0.079 7.602 -4.316 1.00 87.44 92 VAL A CA 1
ATOM 747 C C . VAL A 1 92 ? 1.382 7.316 -5.067 1.00 87.44 92 VAL A C 1
ATOM 749 O O . VAL A 1 92 ? 1.358 7.078 -6.276 1.00 87.44 92 VAL A O 1
ATOM 752 N N . LEU A 1 93 ? 2.521 7.280 -4.371 1.00 88.62 93 LEU A N 1
ATOM 753 C CA . LEU A 1 93 ? 3.814 6.949 -4.975 1.00 88.62 93 LEU A CA 1
ATOM 754 C C . LEU A 1 93 ? 3.853 5.510 -5.492 1.00 88.62 93 LEU A C 1
ATOM 756 O O . LEU A 1 93 ? 4.441 5.254 -6.545 1.00 88.62 93 LEU A O 1
ATOM 760 N N . MET A 1 94 ? 3.199 4.574 -4.804 1.00 86.12 94 MET A N 1
ATOM 761 C CA . MET A 1 94 ? 3.065 3.196 -5.267 1.00 86.12 94 MET A CA 1
ATOM 762 C C . MET A 1 94 ? 2.251 3.131 -6.566 1.00 86.12 94 MET A C 1
ATOM 764 O O . MET A 1 94 ? 2.703 2.518 -7.531 1.00 86.12 94 MET A O 1
ATOM 768 N N . TYR A 1 95 ? 1.110 3.824 -6.642 1.00 85.56 95 TYR A N 1
ATOM 769 C CA . TYR A 1 95 ? 0.324 3.945 -7.877 1.00 85.56 95 TYR A CA 1
ATOM 770 C C . TYR A 1 95 ? 1.120 4.558 -9.020 1.00 85.56 95 TYR A C 1
ATOM 772 O O . TYR A 1 95 ? 1.119 4.033 -10.134 1.00 85.56 95 TYR A O 1
ATOM 780 N N . TYR A 1 96 ? 1.828 5.651 -8.742 1.00 86.50 96 TYR A N 1
ATOM 781 C CA . TYR A 1 96 ? 2.685 6.301 -9.722 1.00 86.50 96 TYR A CA 1
ATOM 782 C C . TYR A 1 96 ? 3.768 5.344 -10.238 1.00 86.50 96 TYR A C 1
ATOM 784 O O . TYR A 1 96 ? 3.979 5.237 -11.447 1.00 86.50 96 TYR A O 1
ATOM 792 N N . SER A 1 97 ? 4.399 4.586 -9.339 1.00 85.12 97 SER A N 1
ATOM 793 C CA . SER A 1 97 ? 5.419 3.587 -9.677 1.00 85.12 97 SER A CA 1
ATOM 794 C C . SER A 1 97 ? 4.850 2.453 -10.528 1.00 85.12 97 SER A C 1
ATOM 796 O O . SER A 1 97 ? 5.488 2.031 -11.489 1.00 85.12 97 SER A O 1
ATOM 798 N N . LEU A 1 98 ? 3.626 2.004 -10.241 1.00 85.31 98 LEU A N 1
ATOM 799 C CA . LEU A 1 98 ? 2.924 0.991 -11.034 1.00 85.31 98 LEU A CA 1
ATOM 800 C C . LEU A 1 98 ? 2.513 1.497 -12.417 1.00 85.31 98 LEU A C 1
ATOM 802 O O . LEU A 1 98 ? 2.566 0.747 -13.396 1.00 85.31 98 LEU A O 1
ATOM 806 N N . TRP A 1 99 ? 2.110 2.765 -12.503 1.00 84.06 99 TRP A N 1
ATOM 807 C CA . TRP A 1 99 ? 1.751 3.416 -13.757 1.00 84.06 99 TRP A CA 1
ATOM 808 C C . TRP A 1 99 ? 2.972 3.588 -14.662 1.00 84.06 99 TRP A C 1
ATOM 810 O O . TRP A 1 99 ? 2.959 3.153 -15.814 1.00 84.06 99 TRP A O 1
ATOM 820 N N . LYS A 1 100 ? 4.052 4.163 -14.118 1.00 85.44 100 LYS A N 1
ATOM 821 C CA . LYS A 1 100 ? 5.327 4.371 -14.820 1.00 85.44 100 LYS A CA 1
ATOM 822 C C . LYS A 1 100 ? 6.174 3.107 -14.955 1.00 85.44 100 LYS A C 1
ATOM 824 O O . LYS A 1 100 ? 7.181 3.153 -15.647 1.00 85.44 100 LYS A O 1
ATOM 829 N N . GLN A 1 101 ? 5.764 2.001 -14.333 1.00 83.31 101 GLN A N 1
ATOM 830 C CA . GLN A 1 101 ? 6.486 0.723 -14.328 1.00 83.31 101 GLN A CA 1
ATOM 831 C C . GLN A 1 101 ? 7.917 0.857 -13.785 1.00 83.31 101 GLN A C 1
ATOM 833 O O . GLN A 1 101 ? 8.838 0.197 -14.255 1.00 83.31 101 GLN A O 1
ATOM 838 N N . ASN A 1 102 ? 8.105 1.733 -12.796 1.00 80.81 102 ASN A N 1
ATOM 839 C CA . ASN A 1 102 ? 9.408 1.995 -12.202 1.00 80.81 102 ASN A CA 1
ATOM 840 C C . ASN A 1 102 ? 9.648 1.037 -11.011 1.00 80.81 102 ASN A C 1
ATOM 842 O O . ASN A 1 102 ? 8.930 1.134 -10.009 1.00 80.81 102 ASN A O 1
ATOM 846 N N . PRO A 1 103 ? 10.647 0.131 -11.075 1.00 80.38 103 PRO A N 1
ATOM 847 C CA . PRO A 1 103 ? 10.909 -0.839 -10.012 1.00 80.38 103 PRO A CA 1
ATOM 848 C C . PRO A 1 103 ? 11.479 -0.215 -8.733 1.00 80.38 103 PRO A C 1
ATOM 850 O O . PRO A 1 103 ? 11.259 -0.768 -7.654 1.00 80.38 103 PRO A O 1
ATOM 853 N N . TYR A 1 104 ? 12.197 0.910 -8.828 1.00 83.50 104 TYR A N 1
ATOM 854 C CA . TYR A 1 104 ? 13.031 1.439 -7.741 1.00 83.50 104 TYR A CA 1
ATOM 855 C C . TYR A 1 104 ? 12.225 1.917 -6.533 1.00 83.50 104 TYR A C 1
ATOM 857 O O . TYR A 1 104 ? 12.654 1.762 -5.393 1.00 83.50 104 TYR A O 1
ATOM 865 N N . PHE A 1 105 ? 11.036 2.463 -6.773 1.00 82.25 105 PHE A N 1
ATOM 866 C CA . PHE A 1 105 ? 10.187 3.003 -5.713 1.00 82.25 105 PHE A CA 1
ATOM 867 C C . PHE A 1 105 ? 9.191 1.980 -5.164 1.00 82.25 105 PHE A C 1
ATOM 869 O O . PHE A 1 105 ? 8.642 2.190 -4.090 1.00 82.25 105 PHE A O 1
ATOM 876 N N . LEU A 1 106 ? 8.976 0.852 -5.848 1.00 84.12 106 LEU A N 1
ATOM 877 C CA . LEU A 1 106 ? 7.890 -0.065 -5.509 1.00 84.12 106 LEU A CA 1
ATOM 878 C C . LEU A 1 106 ? 8.086 -0.749 -4.145 1.00 84.12 106 LEU A C 1
ATOM 880 O O . LEU A 1 106 ? 7.182 -0.734 -3.311 1.00 84.12 106 LEU A O 1
ATOM 884 N N . ILE A 1 107 ? 9.272 -1.316 -3.902 1.00 86.44 107 ILE A N 1
ATOM 885 C CA . ILE A 1 107 ? 9.578 -2.027 -2.650 1.00 86.44 107 ILE A CA 1
ATOM 886 C C . ILE A 1 107 ? 9.726 -1.064 -1.463 1.00 86.44 107 ILE A C 1
ATOM 888 O O . ILE A 1 107 ? 9.050 -1.290 -0.460 1.00 86.44 107 ILE A O 1
ATOM 892 N N . PRO A 1 108 ? 10.523 0.024 -1.537 1.00 85.94 108 PRO A N 1
ATOM 893 C CA . PRO A 1 108 ? 10.681 0.932 -0.398 1.00 85.94 108 PRO A CA 1
ATOM 894 C C . PRO A 1 108 ? 9.354 1.550 0.050 1.00 85.94 108 PRO A C 1
ATOM 896 O O . PRO A 1 108 ? 9.070 1.636 1.246 1.00 85.94 108 PRO A O 1
ATOM 899 N N . VAL A 1 109 ? 8.508 1.935 -0.908 1.00 87.94 109 VAL A N 1
ATOM 900 C CA . VAL A 1 109 ? 7.188 2.503 -0.628 1.00 87.94 109 VAL A CA 1
ATOM 901 C C . VAL A 1 109 ? 6.244 1.452 -0.048 1.00 87.94 109 VAL A C 1
ATOM 903 O O . VAL A 1 109 ? 5.572 1.731 0.943 1.00 87.94 109 VAL A O 1
ATOM 906 N N . GLY A 1 110 ? 6.226 0.236 -0.602 1.00 86.31 110 GLY A N 1
ATOM 907 C CA . GLY A 1 110 ? 5.422 -0.868 -0.075 1.00 86.31 110 GLY A CA 1
ATOM 908 C C . GLY A 1 110 ? 5.796 -1.255 1.360 1.00 86.31 110 GLY A C 1
ATOM 909 O O . GLY A 1 110 ? 4.919 -1.438 2.199 1.00 86.31 110 GLY A O 1
ATOM 910 N N . VAL A 1 111 ? 7.093 -1.307 1.678 1.00 87.62 111 VAL A N 1
ATOM 911 C CA . VAL A 1 111 ? 7.577 -1.577 3.042 1.00 87.62 111 VAL A CA 1
ATOM 912 C C . VAL A 1 111 ? 7.207 -0.438 3.992 1.00 87.62 111 VAL A C 1
ATOM 914 O O . VAL A 1 111 ? 6.708 -0.694 5.085 1.00 87.62 111 VAL A O 1
ATOM 917 N N . THR A 1 112 ? 7.380 0.817 3.570 1.00 87.81 112 THR A N 1
ATOM 918 C CA . THR A 1 112 ? 7.002 1.996 4.374 1.00 87.81 112 THR A CA 1
ATOM 919 C C . THR A 1 112 ? 5.508 1.981 4.701 1.00 87.81 112 THR A C 1
ATOM 921 O O . THR A 1 112 ? 5.114 2.206 5.846 1.00 87.81 112 THR A O 1
ATOM 924 N N . GLN A 1 113 ? 4.684 1.633 3.710 1.00 89.06 113 GLN A N 1
ATOM 925 C CA . GLN A 1 113 ? 3.240 1.495 3.850 1.00 89.06 113 GLN A CA 1
ATOM 926 C C . GLN A 1 113 ? 2.855 0.443 4.896 1.00 89.06 113 GLN A C 1
ATOM 928 O O . GLN A 1 113 ? 1.953 0.689 5.695 1.00 89.06 113 GLN A O 1
ATOM 933 N N . ILE A 1 114 ? 3.545 -0.702 4.915 1.00 89.12 114 ILE A N 1
ATOM 934 C CA . ILE A 1 114 ? 3.321 -1.767 5.900 1.00 89.12 114 ILE A CA 1
ATOM 935 C C . ILE A 1 114 ? 3.771 -1.318 7.288 1.00 89.12 114 ILE A C 1
ATOM 937 O O . ILE A 1 114 ? 3.016 -1.480 8.240 1.00 89.12 114 ILE A O 1
ATOM 941 N N . MET A 1 115 ? 4.958 -0.724 7.423 1.00 88.56 115 MET A N 1
ATOM 942 C CA . MET A 1 115 ? 5.502 -0.330 8.728 1.00 88.56 115 MET A CA 1
ATOM 943 C C . MET A 1 115 ? 4.616 0.703 9.433 1.00 88.56 115 MET A C 1
ATOM 945 O O . MET A 1 115 ? 4.243 0.517 10.590 1.00 88.56 115 MET A O 1
ATOM 949 N N . ILE A 1 116 ? 4.242 1.773 8.726 1.00 87.31 116 ILE A N 1
ATOM 950 C CA . ILE A 1 116 ? 3.383 2.831 9.278 1.00 87.31 116 ILE A CA 1
ATOM 951 C C . ILE A 1 116 ? 1.940 2.323 9.415 1.00 87.31 116 ILE A C 1
ATOM 953 O O . ILE A 1 116 ? 1.261 2.610 10.401 1.00 87.31 116 ILE A O 1
ATOM 957 N N . GLY A 1 117 ? 1.477 1.534 8.444 1.00 86.38 117 GLY A N 1
ATOM 958 C CA . GLY A 1 117 ? 0.109 1.032 8.403 1.00 86.38 117 GLY A CA 1
ATOM 959 C C . GLY A 1 117 ? -0.237 0.015 9.455 1.00 86.38 117 GLY A C 1
ATOM 960 O O . GLY A 1 117 ? -1.297 0.128 10.059 1.00 86.38 117 GLY A O 1
ATOM 961 N N . THR A 1 118 ? 0.670 -0.916 9.729 1.00 88.94 118 THR A N 1
ATOM 962 C CA . THR A 1 118 ? 0.440 -1.995 10.694 1.00 88.94 118 THR A CA 1
ATOM 963 C C . THR A 1 118 ? 0.108 -1.446 12.071 1.00 88.94 118 THR A C 1
ATOM 965 O O . THR A 1 118 ? -0.828 -1.914 12.711 1.00 88.94 118 THR A O 1
ATOM 968 N N . LEU A 1 119 ? 0.798 -0.391 12.508 1.00 86.44 119 LEU A N 1
ATOM 969 C CA . LEU A 1 119 ? 0.515 0.244 13.794 1.00 86.44 119 LEU A CA 1
ATOM 970 C C . LEU A 1 119 ? -0.886 0.872 13.830 1.00 86.44 119 LEU A C 1
ATOM 972 O O . LEU A 1 119 ? -1.652 0.630 14.765 1.00 86.44 119 LEU A O 1
ATOM 976 N N . ALA A 1 120 ? -1.241 1.640 12.798 1.00 87.94 120 ALA A N 1
ATOM 977 C CA . ALA A 1 120 ? -2.554 2.273 12.706 1.00 87.94 120 ALA A CA 1
ATOM 978 C C . ALA A 1 120 ? -3.691 1.244 12.557 1.00 87.94 120 ALA A C 1
ATOM 980 O O . ALA A 1 120 ? -4.775 1.429 13.116 1.00 87.94 120 ALA A O 1
ATOM 981 N N . ASP A 1 121 ? -3.446 0.157 11.826 1.00 87.69 121 ASP A N 1
ATOM 982 C CA . ASP A 1 121 ? -4.383 -0.941 11.588 1.00 87.69 121 ASP A CA 1
ATOM 983 C C . ASP A 1 121 ? -4.662 -1.740 12.849 1.00 87.69 121 ASP A C 1
ATOM 985 O O . ASP A 1 121 ? -5.828 -1.907 13.199 1.00 87.69 121 ASP A O 1
ATOM 989 N N . ILE A 1 122 ? -3.617 -2.164 13.565 1.00 88.69 122 ILE A N 1
ATOM 990 C CA . ILE A 1 122 ? -3.761 -2.905 14.822 1.00 88.69 122 ILE A CA 1
ATOM 991 C C . ILE A 1 122 ? -4.534 -2.063 15.837 1.00 88.69 122 ILE A C 1
ATOM 993 O O . ILE A 1 122 ? -5.472 -2.564 16.452 1.00 88.69 122 ILE A O 1
ATOM 997 N N . TYR A 1 123 ? -4.202 -0.775 15.980 1.00 88.44 123 TYR A N 1
ATOM 998 C CA . TYR A 1 123 ? -4.936 0.103 16.892 1.00 88.44 123 TYR A CA 1
ATOM 999 C C . TYR A 1 123 ? -6.415 0.229 16.505 1.00 88.44 123 TYR A C 1
ATOM 1001 O O . TYR A 1 123 ? -7.294 0.078 17.353 1.00 88.44 123 TYR A O 1
ATOM 1009 N N . SER A 1 124 ? -6.694 0.485 15.221 1.00 87.00 124 SER A N 1
ATOM 1010 C CA . SER A 1 124 ? -8.069 0.624 14.723 1.00 87.00 124 SER A CA 1
ATOM 1011 C C . SER A 1 124 ? -8.862 -0.666 14.947 1.00 87.00 124 SER A C 1
ATOM 1013 O O . SER A 1 124 ? -9.999 -0.614 15.405 1.00 87.00 124 SER A O 1
ATOM 1015 N N . LEU A 1 125 ? -8.250 -1.820 14.675 1.00 87.81 125 LEU A N 1
ATOM 1016 C CA . LEU A 1 125 ? -8.861 -3.133 14.844 1.00 87.81 125 LEU A CA 1
ATOM 1017 C C . LEU A 1 125 ? -9.197 -3.419 16.311 1.00 87.81 125 LEU A C 1
ATOM 1019 O O . LEU A 1 125 ? -10.334 -3.771 16.614 1.00 87.81 125 LEU A O 1
ATOM 1023 N N . LEU A 1 126 ? -8.234 -3.231 17.218 1.00 88.50 126 LEU A N 1
ATOM 1024 C CA . LEU A 1 126 ? -8.447 -3.439 18.652 1.00 88.50 126 LEU A CA 1
ATOM 1025 C C . LEU A 1 126 ? -9.557 -2.536 19.188 1.00 88.50 126 LEU A C 1
ATOM 1027 O O . LEU A 1 126 ? -10.388 -2.986 19.970 1.00 88.50 126 LEU A O 1
ATOM 1031 N N . LYS A 1 127 ? -9.607 -1.282 18.729 1.00 86.81 127 LYS A N 1
ATOM 1032 C CA . LYS A 1 127 ? -10.650 -0.343 19.136 1.00 86.81 127 LYS A CA 1
ATOM 1033 C C . LYS A 1 127 ? -12.032 -0.742 18.619 1.00 86.81 127 LYS A C 1
ATOM 1035 O O . LYS A 1 127 ? -12.982 -0.726 19.388 1.00 86.81 127 LYS A O 1
ATOM 1040 N N . ILE A 1 128 ? -12.140 -1.152 17.353 1.00 86.50 128 ILE A N 1
ATOM 1041 C CA . ILE A 1 128 ? -13.401 -1.652 16.781 1.00 86.50 128 ILE A CA 1
ATOM 1042 C C . ILE A 1 128 ? -13.901 -2.875 17.558 1.00 86.50 128 ILE A C 1
ATOM 1044 O O . ILE A 1 128 ? -15.094 -2.967 17.831 1.00 86.50 128 ILE A O 1
ATOM 1048 N N . ILE A 1 129 ? -13.009 -3.802 17.919 1.00 87.38 129 ILE A N 1
ATOM 1049 C CA . ILE A 1 129 ? -13.370 -4.995 18.697 1.00 87.38 129 ILE A CA 1
ATOM 1050 C C . ILE A 1 129 ? -13.831 -4.599 20.101 1.00 87.38 129 ILE A C 1
ATOM 1052 O O . ILE A 1 129 ? -14.889 -5.051 20.522 1.00 87.38 129 ILE A O 1
ATOM 1056 N N . ALA A 1 130 ? -13.102 -3.718 20.789 1.00 85.62 130 ALA A N 1
ATOM 1057 C CA . ALA A 1 130 ? -13.480 -3.250 22.122 1.00 85.62 130 ALA A CA 1
ATOM 1058 C C . ALA A 1 130 ? -14.848 -2.543 22.123 1.00 85.62 130 ALA A C 1
ATOM 1060 O O . ALA A 1 130 ? -15.700 -2.835 22.964 1.00 85.62 130 ALA A O 1
ATOM 1061 N N . ASP A 1 131 ? -15.093 -1.668 21.141 1.00 85.31 131 ASP A N 1
ATOM 1062 C CA . ASP A 1 131 ? -16.384 -0.995 20.963 1.00 85.31 131 ASP A CA 1
ATOM 1063 C C . ASP A 1 131 ? -17.503 -2.014 20.669 1.00 85.31 131 ASP A C 1
ATOM 1065 O O . ASP A 1 131 ? -18.616 -1.889 21.183 1.00 85.31 131 ASP A O 1
ATOM 1069 N N . ALA A 1 132 ? -17.215 -3.042 19.864 1.00 86.00 132 ALA A N 1
ATOM 1070 C CA . ALA A 1 132 ? -18.159 -4.101 19.515 1.00 86.00 132 ALA A CA 1
ATOM 1071 C C . ALA A 1 132 ? -18.494 -5.020 20.701 1.00 86.00 132 ALA A C 1
ATOM 1073 O O . ALA A 1 132 ? -19.649 -5.426 20.854 1.00 86.00 132 ALA A O 1
ATOM 1074 N N . GLU A 1 133 ? -17.507 -5.336 21.541 1.00 86.25 133 GLU A N 1
ATOM 1075 C CA . GLU A 1 133 ? -17.683 -6.129 22.760 1.00 86.25 133 GLU A CA 1
ATOM 1076 C C . GLU A 1 133 ? -18.532 -5.363 23.778 1.00 86.25 133 GLU A C 1
ATOM 1078 O O . GLU A 1 133 ? -19.474 -5.926 24.335 1.00 86.25 133 GLU A O 1
ATOM 1083 N N . ALA A 1 134 ? -18.303 -4.054 23.931 1.00 85.50 134 ALA A N 1
ATOM 1084 C CA . ALA A 1 134 ? -19.088 -3.200 24.823 1.00 85.50 134 ALA A CA 1
ATOM 1085 C C . ALA A 1 134 ? -20.587 -3.160 24.467 1.00 85.50 134 ALA A C 1
ATOM 1087 O O . ALA A 1 134 ? -21.434 -3.037 25.353 1.00 85.50 134 ALA A O 1
ATOM 1088 N N . VAL A 1 135 ? -20.930 -3.284 23.180 1.00 87.31 135 VAL A N 1
ATOM 1089 C CA . VAL A 1 135 ? -22.326 -3.311 22.705 1.00 87.31 135 VAL A CA 1
ATOM 1090 C C . VAL A 1 135 ? -22.865 -4.723 22.461 1.00 87.31 135 VAL A C 1
ATOM 1092 O O . VAL A 1 135 ? -23.967 -4.865 21.930 1.00 87.31 135 VAL A O 1
ATOM 1095 N N . ASN A 1 136 ? -22.120 -5.770 22.837 1.00 82.94 136 ASN A N 1
ATOM 1096 C CA . ASN A 1 136 ? -22.469 -7.174 22.588 1.00 82.94 136 ASN A CA 1
ATOM 1097 C C . ASN A 1 136 ? -22.864 -7.447 21.125 1.00 82.94 136 ASN A C 1
ATOM 1099 O O . ASN A 1 136 ? -23.871 -8.111 20.839 1.00 82.94 136 ASN A O 1
ATOM 1103 N N . ALA A 1 137 ? -22.075 -6.917 20.186 1.00 83.25 137 ALA A N 1
ATOM 1104 C CA . ALA A 1 137 ? -22.371 -6.985 18.763 1.00 83.25 137 ALA A CA 1
ATOM 1105 C C . ALA A 1 137 ? -22.589 -8.432 18.280 1.00 83.25 137 ALA A C 1
ATOM 1107 O O . ALA A 1 137 ? -21.880 -9.366 18.655 1.00 83.25 137 ALA A O 1
ATOM 1108 N N . TRP A 1 138 ? -23.587 -8.630 17.416 1.00 82.69 138 TRP A N 1
ATOM 1109 C CA . TRP A 1 138 ? -23.993 -9.964 16.958 1.00 82.69 138 TRP A CA 1
ATOM 1110 C C . TRP A 1 138 ? -22.966 -10.653 16.049 1.00 82.69 138 TRP A C 1
ATOM 1112 O O . TRP A 1 138 ? -22.974 -11.875 15.961 1.00 82.69 138 TRP A O 1
ATOM 1122 N N . TRP A 1 139 ? -22.099 -9.881 15.387 1.00 81.50 139 TRP A N 1
ATOM 1123 C CA . TRP A 1 139 ? -21.102 -10.375 14.435 1.00 81.50 139 TRP A CA 1
ATOM 1124 C C . TRP A 1 139 ? -19.795 -10.838 15.096 1.00 81.50 139 TRP A C 1
ATOM 1126 O O . TRP A 1 139 ? -18.937 -11.389 14.408 1.00 81.50 139 TRP A O 1
ATOM 1136 N N . LEU A 1 140 ? -19.627 -10.628 16.408 1.00 82.62 140 LEU A N 1
ATOM 1137 C CA . LEU A 1 140 ? -18.460 -11.127 17.131 1.00 82.62 140 LEU A CA 1
ATOM 1138 C C . LEU A 1 140 ? -18.525 -12.660 17.240 1.00 82.62 140 LEU A C 1
ATOM 1140 O O . LEU A 1 140 ? -19.528 -13.189 17.732 1.00 82.62 140 LEU A O 1
ATOM 1144 N N . PRO A 1 141 ? -17.477 -13.380 16.803 1.00 75.88 141 PRO A N 1
ATOM 1145 C CA . PRO A 1 141 ? -17.512 -14.836 16.715 1.00 75.88 141 PRO A CA 1
ATOM 1146 C C . PRO A 1 141 ? -17.546 -15.532 18.081 1.00 75.88 141 PRO A C 1
ATOM 1148 O O . PRO A 1 141 ? -18.036 -16.656 18.172 1.00 75.88 141 PRO A O 1
ATOM 1151 N N . CYS A 1 142 ? -17.042 -14.905 19.147 1.00 80.62 142 CYS A N 1
ATOM 1152 C CA . CYS A 1 142 ? -17.002 -15.484 20.490 1.00 80.62 142 CYS A CA 1
ATOM 1153 C C . CYS A 1 142 ? -17.442 -14.454 21.541 1.00 80.62 142 CYS A C 1
ATOM 1155 O O . CYS A 1 142 ? -16.825 -13.403 21.664 1.00 80.62 142 CYS A O 1
ATOM 1157 N N . LYS A 1 143 ? -18.491 -14.745 22.321 1.00 71.81 143 LYS A N 1
ATOM 1158 C CA . LYS A 1 143 ? -19.037 -13.797 23.318 1.00 71.81 143 LYS A CA 1
ATOM 1159 C C . LYS A 1 143 ? -18.543 -14.036 24.749 1.00 71.81 143 LYS A C 1
ATOM 1161 O O . LYS A 1 143 ? -18.325 -13.076 25.480 1.00 71.81 143 LYS A O 1
ATOM 1166 N N . ASP A 1 144 ? -18.285 -15.294 25.107 1.00 72.88 144 ASP A N 1
ATOM 1167 C CA . ASP A 1 144 ? -18.052 -15.687 26.503 1.00 72.88 144 ASP A CA 1
ATOM 1168 C C . ASP A 1 144 ? -16.594 -16.106 26.766 1.00 72.88 144 ASP A C 1
ATOM 1170 O O . ASP A 1 144 ? -15.719 -15.272 26.974 1.00 72.88 144 ASP A O 1
ATOM 1174 N N . SER A 1 145 ? -16.287 -17.405 26.741 1.00 72.69 145 SER A N 1
ATOM 1175 C CA . SER A 1 145 ? -14.991 -17.936 27.201 1.00 72.69 145 SER A CA 1
ATOM 1176 C C . SER A 1 145 ? -13.818 -17.709 26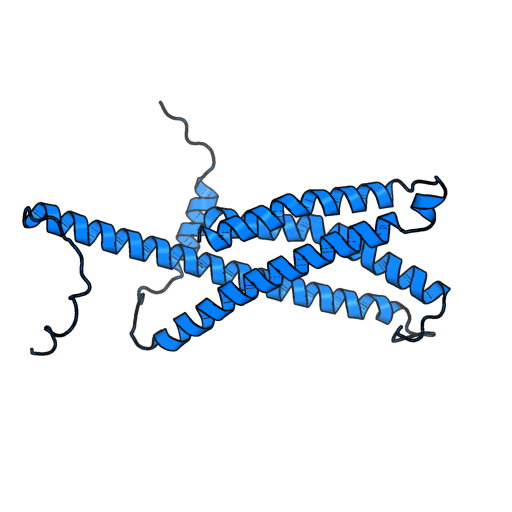.240 1.00 72.69 145 SER A C 1
ATOM 1178 O O . SER A 1 145 ? -12.668 -17.938 26.602 1.00 72.69 145 SER A O 1
ATOM 1180 N N . PHE A 1 146 ? -14.099 -17.274 25.012 1.00 80.94 146 PHE A N 1
ATOM 1181 C CA . PHE A 1 146 ? -13.134 -17.226 23.913 1.00 80.94 146 PHE A CA 1
ATOM 1182 C C . PHE A 1 146 ? -13.002 -15.828 23.291 1.00 80.94 146 PHE A C 1
ATOM 1184 O O . PHE A 1 146 ? -12.695 -15.708 22.110 1.00 80.94 146 PHE A O 1
ATOM 1191 N N . GLN A 1 147 ? -13.195 -14.758 24.069 1.00 80.00 147 GLN A N 1
ATOM 1192 C CA . GLN A 1 147 ? -13.059 -13.370 23.586 1.00 80.00 147 GLN A CA 1
ATOM 1193 C C . GLN A 1 147 ? -11.702 -13.099 22.919 1.00 80.00 147 GLN A C 1
ATOM 1195 O O . GLN A 1 147 ? -11.619 -12.388 21.923 1.00 80.00 147 GLN A O 1
ATOM 1200 N N . ILE A 1 148 ? -10.635 -13.769 23.368 1.00 84.88 148 ILE A N 1
ATOM 1201 C CA . ILE A 1 148 ? -9.314 -13.643 22.742 1.00 84.88 148 ILE A CA 1
ATOM 1202 C C . ILE A 1 148 ? -9.302 -14.063 21.259 1.00 84.88 148 ILE A C 1
ATOM 1204 O O . ILE A 1 148 ? -8.536 -13.509 20.470 1.00 84.88 148 ILE A O 1
ATOM 1208 N N . LEU A 1 149 ? -10.182 -14.984 20.836 1.00 86.38 149 LEU A N 1
ATOM 1209 C CA . LEU A 1 149 ? -10.320 -15.361 19.425 1.00 86.38 149 LEU A CA 1
ATOM 1210 C C . LEU A 1 149 ? -10.891 -14.227 18.566 1.00 86.38 149 LEU A C 1
ATOM 1212 O O . LEU A 1 149 ? -10.528 -14.147 17.392 1.00 86.38 149 LEU A O 1
ATOM 1216 N N . ASN A 1 150 ? -11.682 -13.310 19.139 1.00 85.81 150 ASN A N 1
ATOM 1217 C CA . ASN A 1 150 ? -12.159 -12.117 18.429 1.00 85.81 150 ASN A CA 1
ATOM 1218 C C . ASN A 1 150 ? -11.003 -11.216 17.986 1.00 85.81 150 ASN A C 1
ATOM 1220 O O . ASN A 1 150 ? -11.159 -10.482 17.019 1.00 85.81 150 ASN A O 1
ATOM 1224 N N . ILE A 1 151 ? -9.849 -11.289 18.658 1.00 88.25 151 ILE A N 1
ATOM 1225 C CA . ILE A 1 151 ? -8.632 -10.544 18.312 1.00 88.25 151 ILE A CA 1
ATOM 1226 C C . ILE A 1 151 ? -7.710 -11.394 17.433 1.00 88.25 151 ILE A C 1
ATOM 1228 O O . ILE A 1 151 ? -7.205 -10.914 16.417 1.00 88.25 151 ILE A O 1
ATOM 1232 N N . ILE A 1 152 ? -7.498 -12.664 17.795 1.00 89.50 152 ILE A N 1
ATOM 1233 C CA . ILE A 1 152 ? -6.567 -13.553 17.085 1.00 89.50 152 ILE A CA 1
ATOM 1234 C C . ILE A 1 152 ? -7.000 -13.765 15.630 1.00 89.50 152 ILE A C 1
ATOM 1236 O O . ILE A 1 152 ? -6.159 -13.684 14.737 1.00 89.50 152 ILE A O 1
ATOM 1240 N N . ILE A 1 153 ? -8.290 -14.008 15.374 1.00 88.75 153 ILE A N 1
ATOM 1241 C CA . ILE A 1 153 ? -8.803 -14.273 14.021 1.00 88.75 153 ILE A CA 1
ATOM 1242 C C . ILE A 1 153 ? -8.541 -13.092 13.071 1.00 88.75 153 ILE A C 1
ATOM 1244 O O . ILE A 1 153 ? -7.896 -13.303 12.039 1.00 88.75 153 ILE A O 1
ATOM 1248 N N . PRO A 1 154 ? -8.976 -11.851 13.366 1.00 87.56 154 PRO A N 1
ATOM 1249 C CA . PRO A 1 154 ? -8.726 -10.737 12.461 1.00 87.56 154 PRO A CA 1
ATOM 1250 C C . PRO A 1 154 ? -7.245 -10.356 12.382 1.00 87.56 154 PRO A C 1
ATOM 1252 O O . PRO A 1 154 ? -6.798 -9.963 11.308 1.00 87.56 154 PRO A O 1
ATOM 1255 N N . MET A 1 155 ? -6.458 -10.534 13.451 1.00 88.44 155 MET A N 1
ATOM 1256 C CA . MET A 1 155 ? -5.002 -10.354 13.381 1.00 88.44 155 MET A CA 1
ATOM 1257 C C . MET A 1 155 ? -4.355 -11.360 12.425 1.00 88.44 155 MET A C 1
ATOM 1259 O O . MET A 1 155 ? -3.528 -10.981 11.599 1.00 88.44 155 MET A O 1
ATOM 1263 N N . PHE A 1 156 ? -4.754 -12.632 12.476 1.00 91.06 156 PHE A N 1
ATOM 1264 C CA . PHE A 1 156 ? -4.260 -13.649 11.551 1.00 91.06 156 PHE A CA 1
ATOM 1265 C C . PHE A 1 156 ? -4.618 -13.314 10.097 1.00 91.06 156 PHE A C 1
ATOM 1267 O O . PHE A 1 156 ? -3.742 -13.317 9.231 1.00 91.06 156 PHE A O 1
ATOM 1274 N N . LEU A 1 157 ? -5.877 -12.946 9.835 1.00 89.50 157 LEU A N 1
ATOM 1275 C CA . LEU A 1 157 ? -6.320 -12.512 8.505 1.00 89.50 157 LEU A CA 1
ATOM 1276 C C . LEU A 1 157 ? -5.541 -11.285 8.014 1.00 89.50 157 LEU A C 1
ATOM 1278 O O . LEU A 1 157 ? -5.161 -11.229 6.843 1.00 89.50 157 LEU A O 1
ATOM 1282 N N . TYR A 1 158 ? -5.260 -10.335 8.908 1.00 87.75 158 TYR A N 1
ATOM 1283 C CA . TYR A 1 158 ? -4.443 -9.166 8.607 1.00 87.75 158 TYR A CA 1
ATOM 1284 C C . TYR A 1 158 ? -3.029 -9.561 8.171 1.00 87.75 158 TYR A C 1
ATOM 1286 O O . TYR A 1 158 ? -2.574 -9.142 7.106 1.00 87.75 158 TYR A O 1
ATOM 1294 N N . PHE A 1 159 ? -2.348 -10.424 8.931 1.00 89.12 159 PHE A N 1
ATOM 1295 C CA . PHE A 1 159 ? -1.020 -10.908 8.554 1.00 89.12 159 PHE A CA 1
ATOM 1296 C C . PHE A 1 159 ? -1.041 -11.635 7.208 1.00 89.12 159 PHE A C 1
ATOM 1298 O O . PHE A 1 159 ? -0.188 -11.363 6.364 1.00 89.12 159 PHE A O 1
ATOM 1305 N N . CYS A 1 160 ? -2.031 -12.498 6.954 1.00 89.50 160 CYS A N 1
ATOM 1306 C CA . CYS A 1 160 ? -2.199 -13.139 5.648 1.00 89.50 160 CYS A CA 1
ATOM 1307 C C . CYS A 1 160 ? -2.332 -12.108 4.516 1.00 89.50 160 CYS A C 1
ATOM 1309 O O . CYS A 1 160 ? -1.676 -12.250 3.484 1.00 89.50 160 CYS A O 1
ATOM 1311 N N . ALA A 1 161 ? -3.123 -11.051 4.712 1.00 85.44 161 ALA A N 1
ATOM 1312 C CA . ALA A 1 161 ? -3.274 -9.979 3.730 1.00 85.44 161 ALA A CA 1
ATOM 1313 C C . ALA A 1 161 ? -1.952 -9.230 3.481 1.00 85.44 161 ALA A C 1
ATOM 1315 O O . ALA A 1 161 ? -1.591 -8.995 2.326 1.00 85.44 161 ALA A O 1
ATOM 1316 N N . VAL A 1 162 ? -1.188 -8.923 4.536 1.00 87.75 162 VAL A N 1
ATOM 1317 C CA . VAL A 1 162 ? 0.144 -8.301 4.426 1.00 87.75 162 VAL A CA 1
ATOM 1318 C C . VAL A 1 162 ? 1.113 -9.201 3.655 1.00 87.75 162 VAL A C 1
ATOM 1320 O O . VAL A 1 162 ? 1.820 -8.719 2.770 1.00 87.75 162 VAL A O 1
ATOM 1323 N N . PHE A 1 163 ? 1.118 -10.510 3.924 1.00 87.69 163 PHE A N 1
ATOM 1324 C CA . PHE A 1 163 ? 1.945 -11.471 3.187 1.00 87.69 163 PHE A CA 1
ATOM 1325 C C . PHE A 1 163 ? 1.585 -11.526 1.701 1.00 87.69 163 PHE A C 1
ATOM 1327 O O . PHE A 1 163 ? 2.478 -11.491 0.853 1.00 87.69 163 PHE A O 1
ATOM 1334 N N . VAL A 1 164 ? 0.292 -11.569 1.368 1.00 85.81 164 VAL A N 1
ATOM 1335 C CA . VAL A 1 164 ? -0.178 -11.549 -0.027 1.00 85.81 164 VAL A CA 1
ATOM 1336 C C . VAL A 1 164 ? 0.22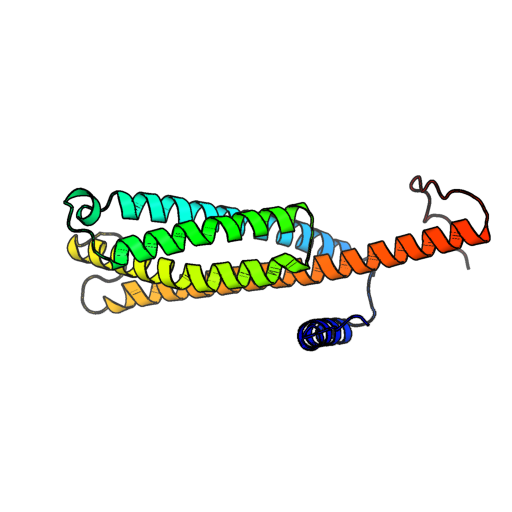7 -10.246 -0.720 1.00 85.81 164 VAL A C 1
ATOM 1338 O O . VAL A 1 164 ? 0.692 -10.273 -1.861 1.00 85.81 164 VAL A O 1
ATOM 1341 N N . PHE A 1 165 ? 0.115 -9.113 -0.028 1.00 85.12 165 PHE A N 1
ATOM 1342 C CA . PHE A 1 165 ? 0.523 -7.814 -0.551 1.00 85.12 165 PHE A CA 1
ATOM 1343 C C . PHE A 1 165 ? 2.035 -7.737 -0.814 1.00 85.12 165 PHE A C 1
ATOM 1345 O O . PHE A 1 165 ? 2.449 -7.351 -1.908 1.00 85.12 165 PHE A O 1
ATOM 1352 N N . LEU A 1 166 ? 2.866 -8.177 0.137 1.00 86.88 166 LEU A N 1
ATOM 1353 C CA . LEU A 1 166 ? 4.320 -8.279 -0.034 1.00 86.88 166 LEU A CA 1
ATOM 1354 C C . LEU A 1 166 ? 4.695 -9.202 -1.192 1.00 86.88 166 LEU A C 1
ATOM 1356 O O . LEU A 1 166 ? 5.558 -8.869 -2.003 1.00 86.88 166 LEU A O 1
ATOM 1360 N N . TYR A 1 167 ? 4.024 -10.346 -1.302 1.00 84.12 167 TYR A N 1
ATOM 1361 C CA . TYR A 1 167 ? 4.232 -11.270 -2.407 1.00 84.12 167 TYR A CA 1
ATOM 1362 C C . TYR A 1 167 ? 3.929 -10.599 -3.754 1.00 84.12 167 TYR A C 1
ATOM 1364 O O . TYR A 1 167 ? 4.759 -10.647 -4.665 1.00 84.12 167 TYR A O 1
ATOM 1372 N N . ALA A 1 168 ? 2.789 -9.913 -3.874 1.00 82.75 168 ALA A N 1
ATOM 1373 C CA . ALA A 1 168 ? 2.420 -9.181 -5.084 1.00 82.75 168 ALA A CA 1
ATOM 1374 C C . ALA A 1 168 ? 3.437 -8.074 -5.428 1.00 82.75 168 ALA A C 1
ATOM 1376 O O . ALA A 1 168 ? 3.842 -7.955 -6.587 1.00 82.75 168 ALA A O 1
ATOM 1377 N N . LEU A 1 169 ? 3.908 -7.317 -4.429 1.00 84.94 169 LEU A N 1
ATOM 1378 C CA . LEU A 1 169 ? 4.961 -6.308 -4.588 1.00 84.94 169 LEU A CA 1
ATOM 1379 C C . LEU A 1 169 ? 6.256 -6.910 -5.140 1.00 84.94 169 LEU A C 1
ATOM 1381 O O . LEU A 1 169 ? 6.787 -6.415 -6.136 1.00 84.94 169 LEU A O 1
ATOM 1385 N N . CYS A 1 170 ? 6.740 -7.999 -4.540 1.00 83.69 170 CYS A N 1
ATOM 1386 C CA . CYS A 1 170 ? 7.955 -8.685 -4.977 1.00 83.69 170 CYS A CA 1
ATOM 1387 C C . CYS A 1 170 ? 7.835 -9.197 -6.416 1.00 83.69 170 CYS A C 1
ATOM 1389 O O . CYS A 1 170 ? 8.746 -9.005 -7.224 1.00 83.69 170 CYS A O 1
ATOM 1391 N N . ARG A 1 171 ? 6.698 -9.807 -6.771 1.00 82.38 171 ARG A N 1
ATOM 1392 C CA . ARG A 1 171 ? 6.455 -10.305 -8.134 1.00 82.38 171 ARG A CA 1
ATOM 1393 C C . ARG A 1 171 ? 6.434 -9.171 -9.160 1.00 82.38 171 ARG A C 1
ATOM 1395 O O . ARG A 1 171 ? 7.038 -9.313 -10.223 1.00 82.38 171 ARG A O 1
ATOM 1402 N N . CYS A 1 172 ? 5.803 -8.045 -8.836 1.00 80.94 172 CYS A N 1
ATOM 1403 C CA . CYS A 1 172 ? 5.798 -6.861 -9.695 1.00 80.94 172 CYS A CA 1
ATOM 1404 C C . CYS A 1 172 ? 7.192 -6.231 -9.833 1.00 80.94 172 CYS A C 1
ATOM 1406 O O . CYS A 1 172 ? 7.571 -5.833 -10.933 1.00 80.94 172 CYS A O 1
ATOM 1408 N N . HIS A 1 173 ? 7.978 -6.183 -8.755 1.00 83.75 173 HIS A N 1
ATOM 1409 C CA . HIS A 1 173 ? 9.331 -5.627 -8.779 1.00 83.75 173 HIS A CA 1
ATOM 1410 C C . HIS A 1 173 ? 10.278 -6.435 -9.677 1.00 83.75 173 HIS A C 1
ATOM 1412 O O . HIS A 1 173 ? 10.907 -5.867 -10.570 1.00 83.75 173 HIS A O 1
ATOM 1418 N N . VAL A 1 174 ? 10.331 -7.761 -9.492 1.00 84.12 174 VAL A N 1
ATOM 1419 C CA . VAL A 1 174 ? 11.150 -8.660 -10.330 1.00 84.12 174 VAL A CA 1
ATOM 1420 C C .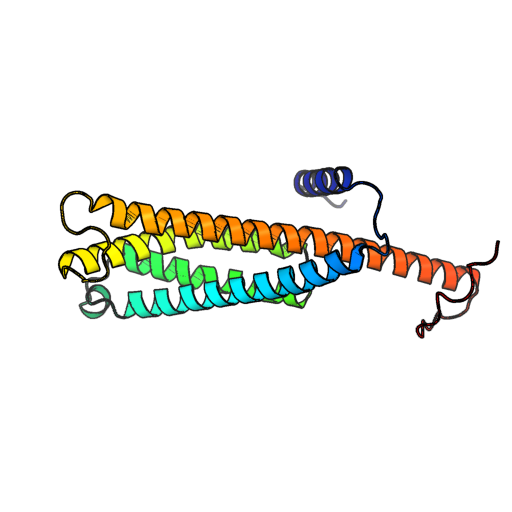 VAL A 1 174 ? 10.772 -8.519 -11.801 1.00 84.12 174 VAL A C 1
ATOM 1422 O O . VAL A 1 174 ? 11.640 -8.489 -12.671 1.00 84.12 174 VAL A O 1
ATOM 1425 N N . TYR A 1 175 ? 9.478 -8.376 -12.087 1.00 79.50 175 TYR A N 1
ATOM 1426 C CA . TYR A 1 175 ? 9.027 -8.159 -13.450 1.00 79.50 175 TYR A CA 1
ATOM 1427 C C . TYR A 1 175 ? 9.519 -6.835 -14.046 1.00 79.50 175 TYR A C 1
ATOM 1429 O O . TYR A 1 175 ? 10.052 -6.831 -15.154 1.00 79.50 175 TYR A O 1
ATOM 1437 N N . PHE A 1 176 ? 9.342 -5.714 -13.344 1.00 81.38 176 PHE A N 1
ATOM 1438 C CA . PHE A 1 176 ? 9.770 -4.413 -13.860 1.00 81.38 176 PHE A CA 1
ATOM 1439 C C . PHE A 1 176 ? 11.283 -4.367 -14.109 1.00 81.38 176 PHE A C 1
ATOM 1441 O O . PHE A 1 176 ? 11.708 -3.787 -15.106 1.00 81.38 176 PHE A O 1
ATOM 1448 N N . LEU A 1 177 ? 12.085 -5.048 -13.282 1.00 81.69 177 LEU A N 1
ATOM 1449 C CA . LEU A 1 177 ? 13.518 -5.224 -13.538 1.00 81.69 177 LEU A CA 1
ATOM 1450 C C . LEU A 1 177 ? 13.790 -6.024 -14.818 1.00 81.69 177 LEU A C 1
ATOM 1452 O O . LEU A 1 177 ? 14.562 -5.574 -15.662 1.00 81.69 177 LEU A O 1
ATOM 1456 N N . ALA A 1 178 ? 13.135 -7.174 -14.994 1.00 79.31 178 ALA A N 1
ATOM 1457 C CA . ALA A 1 178 ? 13.313 -8.002 -16.188 1.00 79.31 178 ALA A CA 1
ATOM 1458 C C . ALA A 1 178 ? 12.911 -7.257 -17.472 1.00 79.31 178 ALA A C 1
ATOM 1460 O O . ALA A 1 178 ? 13.604 -7.332 -18.484 1.00 79.31 178 ALA A O 1
ATOM 1461 N N . LYS A 1 179 ? 11.820 -6.486 -17.418 1.00 78.06 179 LYS A N 1
ATOM 1462 C CA . LYS A 1 179 ? 11.370 -5.653 -18.538 1.00 78.06 179 LYS A CA 1
ATOM 1463 C C . LYS A 1 179 ? 12.380 -4.555 -18.870 1.00 78.06 179 LYS A C 1
ATOM 1465 O O . LYS A 1 179 ? 12.713 -4.376 -20.035 1.00 78.06 179 LYS A O 1
ATOM 1470 N N . SER A 1 180 ? 12.884 -3.860 -17.851 1.00 79.88 180 SER A N 1
ATOM 1471 C CA . SER A 1 180 ? 13.896 -2.810 -18.008 1.00 79.88 180 SER A CA 1
ATOM 1472 C C . SER A 1 180 ? 15.186 -3.346 -18.639 1.00 79.88 180 SER A C 1
ATOM 1474 O O . SER A 1 180 ? 15.790 -2.662 -19.458 1.00 79.88 180 SER A O 1
ATOM 1476 N N . ALA A 1 181 ? 15.612 -4.559 -18.274 1.00 78.56 181 ALA A N 1
ATOM 1477 C CA . ALA A 1 181 ? 16.781 -5.205 -18.870 1.00 78.56 181 ALA A CA 1
ATOM 1478 C C . ALA A 1 181 ? 16.556 -5.545 -20.354 1.00 78.56 181 ALA A C 1
ATOM 1480 O O . ALA A 1 181 ? 17.399 -5.234 -21.190 1.00 78.56 181 ALA A O 1
ATOM 1481 N N . PHE A 1 182 ? 15.389 -6.104 -20.690 1.00 78.81 182 PHE A N 1
ATOM 1482 C CA . PHE A 1 182 ? 15.042 -6.440 -22.072 1.00 78.81 182 PHE A CA 1
ATOM 1483 C C . PHE A 1 182 ? 14.914 -5.200 -22.973 1.00 78.81 182 PHE A C 1
ATOM 1485 O O . PHE A 1 182 ? 15.381 -5.201 -24.110 1.00 78.81 182 PHE A O 1
ATOM 1492 N N . GLU A 1 183 ? 14.302 -4.121 -22.473 1.00 77.44 183 GLU A N 1
ATOM 1493 C CA . GLU A 1 183 ? 14.212 -2.851 -23.205 1.00 77.44 183 GLU A CA 1
ATOM 1494 C C . GLU A 1 183 ? 15.609 -2.274 -23.485 1.00 77.44 183 GLU A C 1
ATOM 1496 O O . GLU A 1 183 ? 15.881 -1.864 -24.611 1.00 77.44 183 GLU A O 1
ATOM 1501 N N . LEU A 1 184 ? 16.523 -2.341 -22.509 1.00 81.25 184 LEU A N 1
ATOM 1502 C CA . LEU A 1 184 ? 17.910 -1.907 -22.678 1.00 81.25 184 LEU A CA 1
ATOM 1503 C C . LEU A 1 184 ? 18.671 -2.748 -23.716 1.00 81.25 184 LEU A C 1
ATOM 1505 O O . LEU A 1 184 ? 19.391 -2.189 -24.542 1.00 81.25 184 LEU A O 1
ATOM 1509 N N . GLU A 1 185 ? 18.519 -4.075 -23.697 1.00 80.00 185 GLU A N 1
ATOM 1510 C CA . GLU A 1 185 ? 19.130 -4.966 -24.694 1.00 80.00 185 GLU A CA 1
ATOM 1511 C C . GLU A 1 185 ? 18.617 -4.673 -26.103 1.00 80.00 185 GLU A C 1
ATOM 1513 O O . GLU A 1 185 ? 19.410 -4.558 -27.040 1.00 80.00 185 GLU A O 1
ATOM 1518 N N . ARG A 1 186 ? 17.303 -4.477 -26.253 1.00 75.19 186 ARG A N 1
ATOM 1519 C CA . ARG A 1 186 ? 16.691 -4.121 -27.535 1.00 75.19 186 ARG A CA 1
ATOM 1520 C C . ARG A 1 186 ? 17.199 -2.775 -28.052 1.00 75.19 186 ARG A C 1
ATOM 1522 O O . ARG A 1 186 ? 17.513 -2.658 -29.234 1.00 75.19 186 ARG A O 1
ATOM 1529 N N . ASP A 1 187 ? 17.307 -1.774 -27.183 1.00 82.31 187 ASP A N 1
ATOM 1530 C CA . ASP A 1 187 ? 17.789 -0.443 -27.557 1.00 82.31 187 ASP A CA 1
ATOM 1531 C C . ASP A 1 187 ? 19.295 -0.449 -27.880 1.00 82.31 187 ASP A C 1
ATOM 1533 O O . ASP A 1 187 ? 19.749 0.291 -28.753 1.00 82.31 187 ASP A O 1
ATOM 1537 N N . ASN A 1 188 ? 20.085 -1.306 -27.224 1.00 82.19 188 ASN A N 1
ATOM 1538 C CA . ASN A 1 188 ? 21.490 -1.539 -27.573 1.00 82.19 188 ASN A CA 1
ATOM 1539 C C . ASN A 1 188 ? 21.629 -2.228 -28.935 1.00 82.19 188 ASN A C 1
ATOM 1541 O O . ASN A 1 188 ? 22.428 -1.785 -29.756 1.00 82.19 188 ASN A O 1
ATOM 1545 N N . ALA A 1 189 ? 20.835 -3.270 -29.197 1.00 78.44 189 ALA A N 1
ATOM 1546 C CA . ALA A 1 189 ? 20.828 -3.967 -30.481 1.00 78.44 189 ALA A CA 1
ATOM 1547 C C . ALA A 1 189 ? 20.408 -3.034 -31.626 1.00 78.44 189 ALA A C 1
ATOM 1549 O O . ALA A 1 189 ? 21.032 -3.034 -32.686 1.00 78.44 189 ALA A O 1
ATOM 1550 N N . ARG A 1 190 ? 19.402 -2.183 -31.385 1.00 75.94 190 ARG A N 1
ATOM 1551 C CA . ARG A 1 190 ? 18.965 -1.159 -32.337 1.00 75.94 190 ARG A CA 1
ATOM 1552 C C . ARG A 1 190 ? 20.082 -0.163 -32.654 1.00 75.94 190 ARG A C 1
ATOM 1554 O O . ARG A 1 190 ? 20.354 0.065 -33.826 1.00 75.94 190 ARG A O 1
ATOM 1561 N N . ARG A 1 191 ? 20.751 0.387 -31.634 1.00 82.00 191 ARG A N 1
ATOM 1562 C CA . ARG A 1 191 ? 21.875 1.322 -31.829 1.00 82.00 191 ARG A CA 1
ATOM 1563 C C . ARG A 1 191 ? 23.032 0.681 -32.589 1.00 82.00 191 ARG A C 1
ATOM 1565 O O . ARG A 1 191 ? 23.535 1.266 -33.535 1.00 82.00 191 ARG A O 1
ATOM 1572 N N . HIS A 1 192 ? 23.388 -0.555 -32.241 1.00 80.06 192 HIS A N 1
ATOM 1573 C CA . HIS A 1 192 ? 24.436 -1.297 -32.941 1.00 80.06 192 HIS A CA 1
ATOM 1574 C C . HIS A 1 192 ? 24.092 -1.543 -34.421 1.00 80.06 192 HIS A C 1
ATOM 1576 O O . HIS A 1 192 ? 24.971 -1.520 -35.278 1.00 80.06 192 HIS A O 1
ATOM 1582 N N . PHE A 1 193 ? 22.815 -1.769 -34.740 1.00 77.44 193 PHE A N 1
ATOM 1583 C CA . PHE A 1 193 ? 22.353 -1.882 -36.123 1.00 77.44 193 PHE A CA 1
ATOM 1584 C C . PHE A 1 193 ? 22.414 -0.536 -36.866 1.00 77.44 193 PHE A C 1
ATOM 1586 O O . PHE A 1 193 ? 22.885 -0.487 -38.001 1.00 77.44 193 PHE A O 1
ATOM 1593 N N . GLU A 1 194 ? 21.976 0.554 -36.230 1.00 80.94 194 GLU A N 1
ATOM 1594 C CA . GLU A 1 194 ? 22.051 1.912 -36.789 1.00 80.94 194 GLU A CA 1
ATOM 1595 C C . GLU A 1 194 ? 23.509 2.328 -37.070 1.00 80.94 194 GLU A C 1
ATOM 1597 O O . GLU A 1 194 ? 23.786 2.866 -38.143 1.00 80.94 194 GLU A O 1
ATOM 1602 N N . ASP A 1 195 ? 24.447 1.989 -36.180 1.00 83.25 195 ASP A N 1
ATOM 1603 C CA . ASP A 1 195 ? 25.884 2.249 -36.352 1.00 83.25 195 ASP A CA 1
ATOM 1604 C C . ASP A 1 195 ? 26.506 1.418 -37.492 1.00 83.25 195 ASP A C 1
ATOM 1606 O O . ASP A 1 195 ? 27.350 1.919 -38.237 1.00 83.25 195 ASP A O 1
ATOM 1610 N N . LEU A 1 196 ? 26.095 0.152 -37.656 1.00 79.50 196 LEU A N 1
ATOM 1611 C CA . LEU A 1 196 ? 26.621 -0.742 -38.698 1.00 79.50 196 LEU A CA 1
ATOM 1612 C C . LEU A 1 196 ? 26.113 -0.407 -40.103 1.00 79.50 196 LEU A C 1
ATOM 1614 O O . LEU A 1 196 ? 26.863 -0.528 -41.071 1.00 79.50 196 LEU A O 1
ATOM 1618 N N . TYR A 1 197 ? 24.836 -0.045 -40.228 1.00 77.00 197 TYR A N 1
ATOM 1619 C CA . TYR A 1 197 ? 24.163 0.068 -41.525 1.00 77.00 197 TYR A CA 1
ATOM 1620 C C . TYR A 1 197 ? 23.810 1.510 -41.910 1.00 77.00 197 TYR A C 1
ATOM 1622 O O . TYR A 1 197 ? 23.296 1.735 -43.006 1.00 77.00 197 TYR A O 1
ATOM 1630 N N . GLY A 1 198 ? 24.067 2.493 -41.038 1.00 67.31 198 GLY A N 1
ATOM 1631 C CA . GLY A 1 198 ? 23.837 3.920 -41.299 1.00 67.31 198 GLY A CA 1
ATOM 1632 C C . GLY A 1 198 ? 22.376 4.288 -41.591 1.00 67.31 198 GLY A C 1
ATOM 1633 O O . GLY A 1 198 ? 22.094 5.395 -42.048 1.00 67.31 198 GLY A O 1
ATOM 1634 N N . CYS A 1 199 ? 21.443 3.363 -41.358 1.00 61.50 199 CYS A N 1
ATOM 1635 C CA . CYS A 1 199 ? 20.022 3.515 -41.635 1.00 61.50 199 CYS A CA 1
ATOM 1636 C C . CYS A 1 199 ? 19.259 3.606 -40.315 1.00 61.50 199 CYS A C 1
ATOM 1638 O O . CYS A 1 199 ? 19.427 2.763 -39.437 1.00 61.50 199 CYS A O 1
ATOM 1640 N N . ASN A 1 200 ? 18.396 4.614 -40.189 1.00 57.03 200 ASN A N 1
ATOM 1641 C CA . ASN A 1 200 ? 17.546 4.804 -39.018 1.00 57.03 200 ASN A CA 1
ATOM 1642 C C . ASN A 1 200 ? 16.562 3.626 -38.919 1.00 57.03 200 ASN A C 1
ATOM 1644 O O . ASN A 1 200 ? 15.738 3.437 -39.820 1.00 57.03 200 ASN A O 1
ATOM 1648 N N . TYR A 1 201 ? 16.663 2.812 -37.866 1.00 54.53 201 TYR A N 1
ATOM 1649 C CA . TYR A 1 201 ? 15.829 1.624 -37.707 1.00 54.53 201 TYR A CA 1
ATOM 1650 C C . TYR A 1 201 ? 14.419 2.059 -37.288 1.00 54.53 201 TYR A C 1
ATOM 1652 O O . TYR A 1 201 ? 14.074 2.107 -36.105 1.00 54.53 201 TYR A O 1
ATOM 1660 N N . ASN A 1 202 ? 13.582 2.407 -38.265 1.00 53.44 202 ASN A N 1
ATOM 1661 C CA . ASN A 1 202 ? 12.147 2.555 -38.058 1.00 53.44 202 ASN A CA 1
ATOM 1662 C C . ASN A 1 202 ? 11.557 1.153 -37.910 1.00 53.44 202 ASN A C 1
ATOM 1664 O O . ASN A 1 202 ? 11.131 0.535 -38.879 1.00 53.44 202 ASN A O 1
ATOM 1668 N N . GLY A 1 203 ? 11.582 0.633 -36.684 1.00 51.53 203 GLY A N 1
ATOM 1669 C CA . GLY A 1 203 ? 10.967 -0.640 -36.332 1.00 51.53 203 GLY A CA 1
ATOM 1670 C C . GLY A 1 203 ? 9.448 -0.595 -36.499 1.00 51.53 203 GLY A C 1
ATOM 1671 O O . GLY A 1 203 ? 8.717 -0.438 -35.525 1.00 51.53 203 GLY A O 1
ATOM 1672 N N . SER A 1 204 ? 8.965 -0.754 -37.726 1.00 40.75 204 SER A N 1
ATOM 1673 C CA . SER A 1 204 ? 7.608 -1.188 -38.027 1.00 40.75 204 SER A CA 1
ATOM 1674 C C . SER A 1 204 ? 7.589 -2.713 -38.018 1.00 40.75 204 SER A C 1
ATOM 1676 O O . SER A 1 204 ? 7.869 -3.305 -39.044 1.00 40.75 204 SER A O 1
ATOM 1678 N N . ASN A 1 205 ? 7.323 -3.329 -36.859 1.00 42.66 205 ASN A N 1
ATOM 1679 C CA . ASN A 1 205 ? 6.752 -4.679 -36.663 1.00 42.66 205 ASN A CA 1
ATOM 1680 C C . ASN A 1 205 ? 7.082 -5.828 -37.655 1.00 42.66 205 ASN A C 1
ATOM 1682 O O . ASN A 1 205 ? 6.303 -6.767 -37.764 1.00 42.66 205 ASN A O 1
ATOM 1686 N N . GLU A 1 206 ? 8.231 -5.830 -38.317 1.00 39.28 206 GLU A N 1
ATOM 1687 C CA . GLU A 1 206 ? 8.669 -6.920 -39.185 1.00 39.28 206 GLU A CA 1
ATOM 1688 C C . GLU A 1 206 ? 9.935 -7.519 -38.603 1.00 39.28 206 GLU A C 1
ATOM 1690 O O . GLU A 1 206 ? 11.039 -7.222 -39.033 1.00 39.28 206 GLU A O 1
ATOM 1695 N N . TYR A 1 207 ? 9.789 -8.372 -37.599 1.00 44.94 207 TYR A N 1
ATOM 1696 C CA . TYR A 1 207 ? 10.733 -9.470 -37.451 1.00 44.94 207 TYR A CA 1
ATOM 1697 C C . TYR A 1 207 ? 9.976 -10.697 -36.961 1.00 44.94 207 TYR A C 1
ATOM 1699 O O . TYR A 1 207 ? 9.190 -10.609 -36.019 1.00 44.94 207 TYR A O 1
ATOM 1707 N N . ILE A 1 208 ? 10.322 -11.833 -37.573 1.00 43.97 208 ILE A N 1
ATOM 1708 C CA . ILE A 1 208 ? 9.949 -13.223 -37.258 1.00 43.97 208 ILE A CA 1
ATOM 1709 C C . ILE A 1 208 ? 8.884 -13.823 -38.199 1.00 43.97 208 ILE A C 1
ATOM 1711 O O . ILE A 1 208 ? 7.811 -14.230 -37.777 1.00 43.97 208 ILE A O 1
ATOM 1715 N N . GLU A 1 209 ? 9.232 -13.983 -39.478 1.00 36.84 209 GLU A N 1
ATOM 1716 C CA . GLU A 1 209 ? 8.742 -15.126 -40.281 1.00 36.84 209 GLU A CA 1
ATOM 1717 C C . GLU A 1 209 ? 9.844 -15.765 -41.162 1.00 36.84 209 GLU A C 1
ATOM 1719 O O . GLU A 1 209 ? 9.599 -16.732 -41.872 1.00 36.84 209 GLU A O 1
ATOM 1724 N N . GLY A 1 210 ? 11.095 -15.284 -41.093 1.00 36.22 210 GLY A N 1
ATOM 1725 C CA . GLY A 1 210 ? 12.121 -15.579 -42.105 1.00 36.22 210 GLY A CA 1
ATOM 1726 C C . GLY A 1 210 ? 13.316 -16.452 -41.704 1.00 36.22 210 GLY A C 1
ATOM 1727 O O . GLY A 1 210 ? 14.252 -16.541 -42.489 1.00 36.22 210 GLY A O 1
ATOM 1728 N N . THR A 1 211 ? 13.354 -17.078 -40.524 1.00 38.25 211 THR A N 1
ATOM 1729 C CA . THR A 1 211 ? 14.511 -17.910 -40.112 1.00 38.25 211 THR A CA 1
ATOM 1730 C C . THR A 1 211 ? 14.099 -19.200 -39.401 1.00 38.25 211 THR A C 1
ATOM 1732 O O . THR A 1 211 ? 14.551 -19.519 -38.307 1.00 38.25 211 THR A O 1
ATOM 1735 N N . THR A 1 212 ? 13.244 -19.982 -40.062 1.00 40.59 212 THR A N 1
ATOM 1736 C CA . THR A 1 212 ? 13.118 -21.435 -39.833 1.00 40.59 212 THR A CA 1
ATOM 1737 C C . THR A 1 212 ? 13.311 -22.199 -41.140 1.00 40.59 212 THR A C 1
ATOM 1739 O O . THR A 1 212 ? 12.457 -22.966 -41.558 1.00 40.59 212 THR A O 1
ATOM 1742 N N . GLN A 1 213 ? 14.454 -21.998 -41.793 1.00 35.81 213 GLN A N 1
ATOM 1743 C CA . GLN A 1 213 ? 15.045 -22.993 -42.689 1.00 35.81 213 GLN A CA 1
ATOM 1744 C C . GLN A 1 213 ? 16.564 -22.873 -42.577 1.00 35.81 213 GLN A C 1
ATOM 1746 O O . GLN A 1 213 ? 17.139 -21.977 -43.182 1.00 35.81 213 GLN A O 1
ATOM 1751 N N . PHE A 1 214 ? 17.159 -23.676 -41.692 1.00 36.22 214 PHE A N 1
ATOM 1752 C CA . PHE A 1 214 ? 18.356 -24.514 -41.875 1.00 36.22 214 PHE A CA 1
ATOM 1753 C C . PHE A 1 214 ? 18.706 -25.185 -40.542 1.00 36.22 214 PHE A C 1
ATOM 1755 O O . PHE A 1 214 ? 18.748 -24.475 -39.512 1.00 36.22 214 PHE A O 1
#

pLDDT: mean 72.51, std 18.28, range [25.77, 91.06]

Sequence (214 aa):
MYIYPSSNYALLFHLYLLSSLPNRVFDSRQHRCCFNLIHAKIGLFVCGTLLFHQITIGVLWLINQKEFGNGHHSWTIILVIAMRVLQLPSVVLMYYSLWKQNPYFLIPVGVTQIMIGTLADIYSLLKIIADAEAVNAWWLPCKDSFQILNIIIPMFLYFCAVFVFLYALCRCHVYFLAKSAFELERDNARRHFEDLYGCNYNGSNEYIEGTTQF

Foldseek 3Di:
DDDDPDCVVVVVVVVVVVVPDPPPQDDPVCPVVVVVQVVLLVVLVVLLVVLVVCLVVLLVVLCPDVCNVVPVDDPVSVLLNVLSVVLVVLSVQCVVCSVVLPLPSLLVSLVSNCVSVVVSVLVSQVVVLVVCLVVVNPPQPDNPDPSVCSNVVVVVVVVVSSVVNNVSSVSSNVVSVSVVVVVVVVVVVQVVCCVVPVDNPPPPPDDPDPPPDD